Protein AF-A0A928VP90-F1 (afdb_monomer)

Mean predicted aligned error: 15.2 Å

Radius of gyration: 43.56 Å; Cα contacts (8 Å, |Δi|>4): 304; chains: 1; bounding box: 109×94×79 Å

Secondary structure (DSSP, 8-state):
--HHHHHHHHHHHHHHHHTHHHHHHHHHTTS---BHHHHHHHHHHHHHHHHHHHHTT-TGGGHHHHHHHHHHHHHHHHHHHH-B--SSHHHHHHHHHHHHHHHHHHH---HHHHHHHHHHHHHHHHHHHHHHHHH-GGGS-HHHHHHHHHHHHHHHHT--S--HHHHHHHHHHHHHHHHHHHHHHHHHHHHHHHHHHHHHHHHHHHHHHHHHHHHHHHHHHHHHHHHHHHHHHHHHHHHHHHHHHHHHHHHHHSS-----------------TTSTTSSSSS------------

Solvent-accessible surface area (backbone atoms only — not comparable to full-atom values): 15726 Å² total; per-residue (Å²): 132,63,72,63,25,47,50,26,2,50,49,8,14,54,35,24,42,58,23,40,52,62,39,51,56,34,28,78,70,66,52,22,46,46,46,28,45,29,26,48,37,36,16,56,38,22,48,52,50,21,50,49,31,53,76,71,65,27,74,32,46,28,35,29,42,40,31,32,15,55,36,28,40,55,47,25,60,48,13,75,82,54,31,39,86,62,76,50,75,66,39,51,51,22,53,52,39,37,52,52,23,55,51,40,47,74,71,47,91,46,70,66,60,28,48,52,40,34,52,51,19,35,53,46,12,45,43,65,51,50,54,40,28,66,75,48,34,77,40,46,52,62,67,22,42,48,34,40,33,52,14,24,55,29,22,53,58,4,58,85,59,100,44,73,76,58,45,46,59,36,49,50,53,33,53,51,32,48,52,51,43,49,43,46,43,49,65,60,52,50,51,53,50,50,53,52,51,50,52,53,50,51,65,66,47,47,63,56,53,52,51,52,50,52,50,51,52,49,52,51,49,51,52,51,51,51,51,52,52,49,51,51,50,51,51,51,52,48,50,53,54,49,50,51,48,53,52,48,51,61,60,56,69,70,56,93,80,82,87,89,83,88,90,90,87,92,88,89,90,86,92,78,88,79,73,78,74,78,74,77,86,83,80,87,87,91,81,88,86,83,88,85,91,132

Nearest PDB structures (foldseek):
  8fbi-assembly1_A-3  TM=2.818E-01  e=7.644E+00  synthetic construct

pLDDT: mean 81.6, std 20.5, range [30.39, 98.38]

Sequence (294 aa):
MSNFQSFAGFSAGVVSIICVLPYIISTIQGKTKPHRVTWWVLSTIGFVLSANQYLAGGGNTIWMPLCAAIGQLGLALLSIRYGEGGWSTLDRICIVGACVSIAAWKIFHSPLLALGLSIMADFLGCLPTMQKSRRAPETENLTSWSLYLVGSVLNLFAVDQWNSVQMVLPSYIFMTDIIVVSLLLAPHLRILQAKSRMRRGVERYLPTVISMQLLALREFYNLMWHHIHTSELYFRLHFIFVEERYNFDRFATDGSTHRRYYSYAPTPLQNQTRRDRARRNAIQPESNHSLEWL

Foldseek 3Di:
DPPQLLVLLQVLLVLLQVLLVLVLVCLVVLQAAAAQLLLVLLLLLLVVLLVLCVVVVLPSLSSNSPSNSVSSVVVNVSNVPRHDDQDDPLSVVLVVLSVVLVVCSVPDPDSVVSNVSSLVSNLSSCVVVLVCLQPPLSNGDLSSLVSQLVSLVSSCSSGPDPDPSNNVVSVSSNVSSCSSNCSSCVVVVVVVVVVVVVVVVCVVCVVVVVVVVVVVVVVVVVVVVVVVVVVVVVVVVVVVVVVVVVVVVVVVVPDDDDDDDDDDDDDDDDDDPPPPPPPPPPDDDDDDDDDDDD

Organism: NCBI:txid2777977

Structure (mmCIF, N/CA/C/O backbone):
data_AF-A0A928VP90-F1
#
_entry.id   AF-A0A928VP90-F1
#
loop_
_atom_site.group_PDB
_atom_site.id
_atom_site.type_symbol
_atom_site.label_atom_id
_atom_site.label_alt_id
_atom_site.label_comp_id
_atom_site.label_asym_id
_atom_site.label_entity_id
_atom_site.label_seq_id
_atom_site.pdbx_PDB_ins_code
_atom_site.Cartn_x
_atom_site.Cartn_y
_atom_site.Cartn_z
_atom_site.occupancy
_atom_site.B_iso_or_equiv
_atom_site.auth_seq_id
_atom_site.auth_comp_id
_atom_site.auth_asym_id
_atom_site.auth_atom_id
_atom_site.pdbx_PDB_model_num
ATOM 1 N N . MET A 1 1 ? 18.171 12.704 -19.030 1.00 53.28 1 MET A N 1
ATOM 2 C CA . MET A 1 1 ? 17.165 12.609 -17.952 1.00 53.28 1 MET A CA 1
ATOM 3 C C . MET A 1 1 ? 16.837 14.032 -17.554 1.00 53.28 1 MET A C 1
ATOM 5 O O . MET A 1 1 ? 17.768 14.786 -17.297 1.00 53.28 1 MET A O 1
ATOM 9 N N . SER A 1 2 ? 15.580 14.455 -17.618 1.00 65.81 2 SER A N 1
ATOM 10 C CA . SER A 1 2 ? 15.204 15.784 -17.131 1.00 65.81 2 SER A CA 1
ATOM 11 C C . SER A 1 2 ? 15.239 15.784 -15.603 1.00 65.81 2 SER A C 1
ATOM 13 O O . SER A 1 2 ? 14.769 14.844 -14.967 1.00 65.81 2 SER A O 1
ATOM 15 N N . ASN A 1 3 ? 15.806 16.840 -15.013 1.00 85.31 3 ASN A N 1
ATOM 16 C CA . ASN A 1 3 ? 16.010 16.962 -13.561 1.00 85.31 3 ASN A CA 1
ATOM 17 C C . ASN A 1 3 ? 14.723 16.733 -12.744 1.00 85.31 3 ASN A C 1
ATOM 19 O O . ASN A 1 3 ? 14.786 16.290 -11.601 1.00 85.31 3 ASN A O 1
ATOM 23 N N . PHE A 1 4 ? 13.559 17.005 -13.341 1.00 92.38 4 PHE A N 1
ATOM 24 C CA . PHE A 1 4 ? 12.255 16.860 -12.704 1.00 92.38 4 PHE A CA 1
ATOM 25 C C . PHE A 1 4 ? 11.873 15.402 -12.403 1.00 92.38 4 PHE A C 1
ATOM 27 O O . PHE A 1 4 ? 11.544 15.097 -11.261 1.00 92.38 4 PHE A O 1
ATOM 34 N N . GLN A 1 5 ? 11.949 14.490 -13.375 1.00 92.94 5 GLN A N 1
ATOM 35 C CA . GLN A 1 5 ? 11.566 13.085 -13.190 1.00 92.94 5 GLN A CA 1
ATOM 36 C C . GLN A 1 5 ? 12.478 12.386 -12.186 1.00 92.94 5 GLN A C 1
ATOM 38 O O . GLN A 1 5 ? 12.004 11.619 -11.351 1.00 92.94 5 GLN A O 1
ATOM 43 N N . SER A 1 6 ? 13.779 12.689 -12.217 1.00 92.94 6 SER A N 1
ATOM 44 C CA . SER A 1 6 ? 14.732 12.164 -11.237 1.00 92.94 6 SER A CA 1
ATOM 45 C C . SER A 1 6 ? 14.425 12.653 -9.829 1.00 92.94 6 SER A C 1
ATOM 47 O O . SER A 1 6 ? 14.418 11.854 -8.893 1.00 92.94 6 SER A O 1
ATOM 49 N N . PHE A 1 7 ? 14.093 13.936 -9.680 1.00 95.00 7 PHE A N 1
ATOM 50 C CA . PHE A 1 7 ? 13.647 14.483 -8.405 1.00 95.00 7 PHE A CA 1
ATOM 51 C C . PHE A 1 7 ? 12.337 13.839 -7.924 1.00 95.00 7 PHE A C 1
ATOM 53 O O . PHE A 1 7 ? 12.241 13.453 -6.758 1.00 95.00 7 PHE A O 1
ATOM 60 N N . ALA A 1 8 ? 11.353 13.672 -8.813 1.00 95.88 8 ALA A N 1
ATOM 61 C CA . ALA A 1 8 ? 10.069 13.047 -8.502 1.00 95.88 8 ALA A CA 1
ATOM 62 C C . ALA A 1 8 ? 10.235 11.582 -8.070 1.00 95.88 8 ALA A C 1
ATOM 64 O O . ALA A 1 8 ? 9.713 11.189 -7.028 1.00 95.88 8 ALA A O 1
ATOM 65 N N . GLY A 1 9 ? 11.024 10.799 -8.811 1.00 95.50 9 GLY A N 1
ATOM 66 C CA . GLY A 1 9 ? 11.296 9.393 -8.511 1.00 95.50 9 GLY A CA 1
ATOM 67 C C . GLY A 1 9 ? 12.037 9.208 -7.191 1.00 95.50 9 GLY A C 1
ATOM 68 O O . GLY A 1 9 ? 11.610 8.426 -6.342 1.00 95.50 9 GLY A O 1
ATOM 69 N N . PHE A 1 10 ? 13.101 9.982 -6.963 1.00 95.88 10 PHE A N 1
ATOM 70 C CA . PHE A 1 10 ? 13.826 9.945 -5.693 1.00 95.88 10 PHE A CA 1
ATOM 71 C C . PHE A 1 10 ? 12.923 10.333 -4.512 1.00 95.88 10 PHE A C 1
ATOM 73 O O . PHE A 1 10 ? 12.888 9.634 -3.499 1.00 95.88 10 PHE A O 1
ATO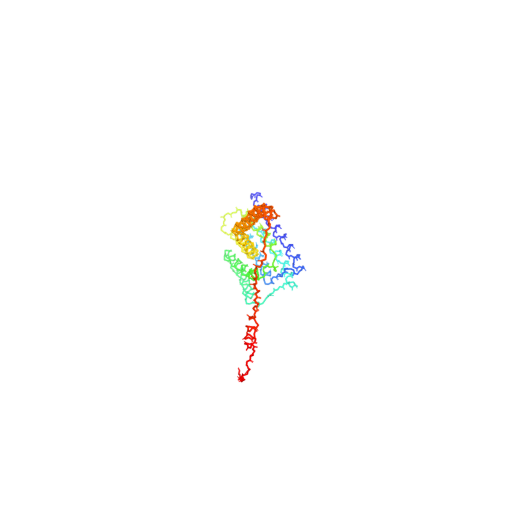M 80 N N . SER A 1 11 ? 12.133 11.402 -4.666 1.00 97.56 11 SER A N 1
ATOM 81 C CA . SER A 1 11 ? 11.170 11.836 -3.647 1.00 97.56 11 SER A CA 1
ATOM 82 C C . SER A 1 11 ? 10.118 10.763 -3.365 1.00 97.56 11 SER A C 1
ATOM 84 O O . SER A 1 11 ? 9.800 10.522 -2.202 1.00 97.56 11 SER A O 1
ATOM 86 N N . ALA A 1 12 ? 9.623 10.072 -4.397 1.00 97.62 12 ALA A N 1
ATOM 87 C CA . ALA A 1 12 ? 8.704 8.949 -4.243 1.00 97.62 12 ALA A CA 1
ATOM 88 C C . ALA A 1 12 ? 9.317 7.832 -3.385 1.00 97.62 12 ALA A C 1
ATOM 90 O O . ALA A 1 12 ? 8.682 7.380 -2.435 1.00 97.62 12 ALA A O 1
ATOM 91 N N . GLY A 1 13 ? 10.570 7.447 -3.653 1.00 97.19 13 GLY A N 1
ATOM 92 C CA . GLY A 1 13 ? 11.300 6.465 -2.842 1.00 97.19 13 GLY A CA 1
ATOM 93 C C . GLY A 1 13 ? 11.453 6.887 -1.378 1.00 97.19 13 GLY A C 1
ATOM 94 O O . GLY A 1 13 ? 11.142 6.112 -0.471 1.00 97.19 13 GLY A O 1
ATOM 95 N N . VAL A 1 14 ? 11.852 8.138 -1.129 1.00 97.62 14 VAL A N 1
ATOM 96 C CA . VAL A 1 14 ? 11.982 8.691 0.232 1.00 97.62 14 VAL A CA 1
ATOM 97 C C . VAL A 1 14 ? 10.643 8.662 0.972 1.00 97.62 14 VAL A C 1
ATOM 99 O O . VAL A 1 14 ? 10.573 8.185 2.108 1.00 97.62 14 VAL A O 1
ATOM 102 N N . VAL A 1 15 ? 9.564 9.110 0.326 1.00 97.75 15 VAL A N 1
ATOM 103 C CA . VAL A 1 15 ? 8.211 9.076 0.898 1.00 97.75 15 VAL A CA 1
ATOM 104 C C . VAL A 1 15 ? 7.777 7.637 1.196 1.00 97.75 15 VAL A C 1
ATOM 106 O O . VAL A 1 15 ? 7.233 7.386 2.273 1.00 97.75 15 VAL A O 1
ATOM 109 N N . SER A 1 16 ? 8.083 6.676 0.317 1.00 95.00 16 SER A N 1
ATOM 110 C CA . SER A 1 16 ? 7.790 5.252 0.532 1.00 95.00 16 SER A CA 1
ATOM 111 C C . SER A 1 16 ? 8.546 4.627 1.707 1.00 95.00 16 SER A C 1
ATOM 113 O O . SER A 1 16 ? 8.051 3.660 2.276 1.00 95.00 16 SER A O 1
ATOM 115 N N . ILE A 1 17 ? 9.689 5.170 2.138 1.00 94.25 17 ILE A N 1
ATOM 116 C CA . ILE A 1 17 ? 10.321 4.756 3.405 1.00 94.25 17 ILE A CA 1
ATOM 117 C C . ILE A 1 17 ? 9.651 5.450 4.593 1.00 94.25 17 ILE A C 1
ATOM 119 O O . ILE A 1 17 ? 9.286 4.799 5.573 1.00 94.25 17 ILE A O 1
ATOM 123 N N . ILE A 1 18 ? 9.463 6.769 4.514 1.00 95.56 18 ILE A N 1
ATOM 124 C CA . ILE A 1 18 ? 8.906 7.571 5.615 1.00 95.56 18 ILE A CA 1
ATOM 125 C C . ILE A 1 18 ? 7.496 7.102 5.989 1.00 95.56 18 ILE A C 1
ATOM 127 O O . ILE A 1 18 ? 7.154 7.081 7.172 1.00 95.56 18 ILE A O 1
ATOM 131 N N . CYS A 1 19 ? 6.691 6.681 5.010 1.00 93.88 19 CYS A N 1
ATOM 132 C CA . CYS A 1 19 ? 5.322 6.218 5.236 1.00 93.88 19 CYS A CA 1
ATOM 133 C C . CYS A 1 19 ? 5.225 5.014 6.187 1.00 93.88 19 CYS A C 1
ATOM 135 O O . CYS A 1 19 ? 4.200 4.829 6.839 1.00 93.88 19 CYS A O 1
ATOM 137 N N . VAL A 1 20 ? 6.298 4.232 6.324 1.00 94.56 20 VAL A N 1
ATOM 138 C CA . VAL A 1 20 ? 6.347 3.040 7.176 1.00 94.56 20 VAL A CA 1
ATOM 139 C C . VAL A 1 20 ? 6.450 3.416 8.655 1.00 94.56 20 VAL A C 1
ATOM 141 O O . VAL A 1 20 ? 5.962 2.685 9.517 1.00 94.56 20 VAL A O 1
ATOM 144 N N . LEU A 1 21 ? 7.037 4.574 8.973 1.00 96.69 21 LEU A N 1
ATOM 145 C CA . LEU A 1 21 ? 7.247 5.031 10.350 1.00 96.69 21 LEU A CA 1
ATOM 146 C C . LEU A 1 21 ? 5.941 5.138 11.157 1.00 96.69 21 LEU A C 1
ATOM 148 O O . LEU A 1 21 ? 5.862 4.510 12.218 1.00 96.69 21 LEU A O 1
ATOM 152 N N . PRO A 1 22 ? 4.892 5.859 10.699 1.00 97.00 22 PRO A N 1
ATOM 153 C CA . PRO A 1 22 ? 3.623 5.890 11.421 1.00 97.00 22 PRO A CA 1
ATOM 154 C C . PRO A 1 22 ? 2.986 4.498 11.556 1.00 97.00 22 PRO A C 1
ATOM 156 O O . PRO A 1 22 ? 2.377 4.218 12.593 1.00 97.00 22 PRO A O 1
ATOM 159 N N . TYR A 1 23 ? 3.168 3.606 10.576 1.00 97.44 23 TYR A N 1
ATOM 160 C CA . TYR A 1 23 ? 2.664 2.232 10.634 1.00 97.44 23 TYR A CA 1
ATOM 161 C C . TYR A 1 23 ? 3.360 1.428 11.738 1.00 97.44 23 TYR A C 1
ATOM 163 O O . TYR A 1 23 ? 2.687 0.791 12.554 1.00 97.44 23 TYR A O 1
ATOM 171 N N . ILE A 1 24 ? 4.695 1.488 11.811 1.00 97.38 24 ILE A N 1
ATOM 172 C CA . ILE A 1 24 ? 5.500 0.816 12.842 1.00 97.38 24 ILE A CA 1
ATOM 173 C C . ILE A 1 24 ? 5.110 1.321 14.230 1.00 97.38 24 ILE A C 1
ATOM 175 O O . ILE A 1 24 ? 4.794 0.516 15.106 1.00 97.38 24 ILE A O 1
ATOM 179 N N . ILE A 1 25 ? 5.079 2.643 14.425 1.00 97.50 25 ILE A N 1
ATOM 180 C CA . ILE A 1 25 ? 4.739 3.255 15.717 1.00 97.50 25 ILE A CA 1
ATOM 181 C C . ILE A 1 25 ? 3.343 2.804 16.163 1.00 97.50 25 ILE A C 1
ATOM 183 O O . ILE A 1 25 ? 3.163 2.351 17.292 1.00 97.50 25 ILE A O 1
ATOM 187 N N . SER A 1 26 ? 2.360 2.870 15.263 1.00 97.19 26 SER A N 1
ATOM 188 C CA . SER A 1 26 ? 0.980 2.451 15.531 1.00 97.19 26 SER A CA 1
ATOM 189 C C . SER A 1 26 ? 0.858 0.949 15.816 1.00 97.19 26 SER A C 1
ATOM 191 O O . SER A 1 26 ? 0.039 0.533 16.638 1.00 97.19 26 SER A O 1
ATOM 193 N N . THR A 1 27 ? 1.697 0.131 15.178 1.00 97.19 27 THR A N 1
ATOM 194 C CA . THR A 1 27 ? 1.749 -1.320 15.396 1.00 97.19 27 THR A CA 1
ATOM 195 C C . THR A 1 27 ? 2.319 -1.665 16.768 1.00 97.19 27 THR A C 1
ATOM 197 O O . THR A 1 27 ? 1.727 -2.455 17.499 1.00 97.19 27 THR A O 1
ATOM 200 N N . ILE A 1 28 ? 3.425 -1.030 17.166 1.00 96.81 28 ILE A N 1
ATOM 201 C CA . ILE A 1 28 ? 4.029 -1.225 18.494 1.00 96.81 28 ILE A CA 1
ATOM 202 C C . ILE A 1 28 ? 3.074 -0.750 19.600 1.00 96.81 28 ILE A C 1
ATOM 204 O O . ILE A 1 28 ? 2.997 -1.370 20.657 1.00 96.81 28 ILE A O 1
ATOM 208 N N . GLN A 1 29 ? 2.291 0.303 19.339 1.00 96.06 29 GLN A N 1
ATOM 209 C CA . GLN A 1 29 ? 1.220 0.776 20.227 1.00 96.06 29 GLN A CA 1
ATOM 210 C C . GLN A 1 29 ? -0.017 -0.144 20.263 1.00 96.06 29 GLN A C 1
ATOM 212 O O . GLN A 1 29 ? -0.957 0.144 21.001 1.00 96.06 29 GLN A O 1
ATOM 217 N N . GLY A 1 30 ? -0.066 -1.210 19.457 1.00 93.38 30 GLY A N 1
ATOM 218 C CA . GLY A 1 30 ? -1.188 -2.151 19.394 1.00 93.38 30 GLY A CA 1
ATOM 219 C C . GLY A 1 30 ? -2.444 -1.624 18.690 1.00 93.38 30 GLY A C 1
ATOM 220 O O . GLY A 1 30 ? -3.470 -2.302 18.694 1.00 93.38 30 GLY A O 1
ATOM 221 N N . LYS A 1 31 ? -2.380 -0.435 18.075 1.00 94.06 31 LYS A N 1
ATOM 222 C CA . LYS A 1 31 ? -3.494 0.171 17.323 1.00 94.06 31 LYS A CA 1
ATOM 223 C C . LYS A 1 31 ? -3.633 -0.444 15.935 1.00 94.06 31 LYS A C 1
ATOM 225 O O . LYS A 1 31 ? -4.740 -0.645 15.449 1.00 94.06 31 LYS A O 1
ATOM 230 N N . THR A 1 32 ? -2.504 -0.757 15.304 1.00 96.31 32 THR A N 1
ATOM 231 C CA . THR A 1 32 ? -2.448 -1.381 13.980 1.00 96.31 32 THR A CA 1
ATOM 232 C C . THR A 1 32 ? -1.986 -2.827 14.097 1.00 96.31 32 THR A C 1
ATOM 234 O O . THR A 1 32 ? -1.074 -3.130 14.860 1.00 96.31 32 THR A O 1
ATOM 237 N N . LYS A 1 33 ? -2.614 -3.728 13.339 1.00 95.88 33 LYS A N 1
ATOM 238 C CA . LYS A 1 33 ? -2.291 -5.164 13.351 1.00 95.88 33 LYS A CA 1
ATOM 239 C C . LYS A 1 33 ? -1.866 -5.646 11.964 1.00 95.88 33 LYS A C 1
ATOM 241 O O . LYS A 1 33 ? -2.728 -6.077 11.208 1.00 95.88 33 LYS A O 1
ATOM 246 N N . PRO A 1 34 ? -0.588 -5.564 11.572 1.00 96.44 34 PRO A N 1
ATOM 247 C CA . PRO A 1 34 ? -0.169 -5.928 10.218 1.00 96.44 34 PRO A CA 1
ATOM 248 C C . PRO A 1 34 ? -0.615 -7.346 9.835 1.00 96.44 34 PRO A C 1
ATOM 250 O O . PRO A 1 34 ? -0.325 -8.306 10.547 1.00 96.44 34 PRO A O 1
ATOM 253 N N . HIS A 1 35 ? -1.299 -7.500 8.700 1.00 97.50 35 HIS A N 1
ATOM 254 C CA . HIS A 1 35 ? -1.697 -8.824 8.225 1.00 97.50 35 HIS A CA 1
ATOM 255 C C . HIS A 1 35 ? -0.475 -9.582 7.685 1.00 97.50 35 HIS A C 1
ATOM 257 O O . HIS A 1 35 ? 0.157 -9.137 6.725 1.00 97.50 35 HIS A O 1
ATOM 263 N N . ARG A 1 36 ? -0.131 -10.726 8.291 1.00 97.69 36 ARG A N 1
ATOM 264 C CA . ARG A 1 36 ? 1.162 -11.407 8.070 1.00 97.69 36 ARG A CA 1
ATOM 265 C C . ARG A 1 36 ? 1.420 -11.721 6.602 1.00 97.69 36 ARG A C 1
ATOM 267 O O . ARG A 1 36 ? 2.451 -11.341 6.059 1.00 97.69 36 ARG A O 1
ATOM 274 N N . VAL A 1 37 ? 0.460 -12.379 5.953 1.00 97.69 37 VAL A N 1
ATOM 275 C CA . VAL A 1 37 ? 0.602 -12.804 4.551 1.00 97.69 37 VAL A CA 1
ATOM 276 C C . VAL A 1 37 ? 0.774 -11.616 3.620 1.00 97.69 37 VAL A C 1
ATOM 278 O O . VAL A 1 37 ? 1.621 -11.676 2.738 1.00 97.69 37 VAL A O 1
ATOM 281 N N . THR A 1 38 ? 0.035 -10.528 3.849 1.00 97.56 38 THR A N 1
ATOM 282 C CA . THR A 1 38 ? 0.114 -9.344 2.996 1.00 97.56 38 THR A CA 1
ATOM 283 C C . THR A 1 38 ? 1.532 -8.804 2.975 1.00 97.56 38 THR A C 1
ATOM 285 O O . THR A 1 38 ? 2.127 -8.683 1.914 1.00 97.56 38 THR A O 1
ATOM 288 N N . TRP A 1 39 ? 2.112 -8.535 4.144 1.00 97.94 39 TRP A N 1
ATOM 289 C CA . TRP A 1 39 ? 3.425 -7.899 4.202 1.00 97.94 39 TRP A CA 1
ATOM 290 C C . TRP A 1 39 ? 4.547 -8.810 3.699 1.00 97.94 39 TRP A C 1
ATOM 292 O O . TRP A 1 39 ? 5.449 -8.330 3.016 1.00 97.94 39 TRP A O 1
ATOM 302 N N . TRP A 1 40 ? 4.471 -10.120 3.956 1.00 98.38 40 TRP A N 1
ATOM 303 C CA . TRP A 1 40 ? 5.436 -11.079 3.406 1.00 98.38 40 TRP A CA 1
ATOM 304 C C . TRP A 1 40 ? 5.352 -11.195 1.882 1.00 98.38 40 TRP A C 1
ATOM 306 O O . TRP A 1 40 ? 6.388 -11.188 1.210 1.00 98.38 40 TRP A O 1
ATOM 316 N N . VAL A 1 41 ? 4.138 -11.274 1.330 1.00 98.19 41 VAL A N 1
ATOM 317 C CA . VAL A 1 41 ? 3.930 -11.348 -0.122 1.00 98.19 41 VAL A CA 1
ATOM 318 C C . VAL A 1 41 ? 4.345 -10.040 -0.788 1.00 98.19 41 VAL A C 1
ATOM 320 O O . VAL A 1 41 ? 5.167 -10.087 -1.698 1.00 98.19 41 VAL A O 1
ATOM 323 N N . LEU A 1 42 ? 3.854 -8.891 -0.311 1.00 98.12 42 LEU A N 1
ATOM 324 C CA . LEU A 1 42 ? 4.175 -7.581 -0.886 1.00 98.12 42 LEU A CA 1
ATOM 325 C C . LEU A 1 42 ? 5.672 -7.282 -0.821 1.00 98.12 42 LEU A C 1
ATOM 327 O O . LEU A 1 42 ? 6.237 -6.846 -1.812 1.00 98.12 42 LEU A O 1
ATOM 331 N N . SER A 1 43 ? 6.353 -7.592 0.287 1.00 98.12 43 SER A N 1
ATOM 332 C CA . SER A 1 43 ? 7.806 -7.404 0.354 1.00 98.12 43 SER A CA 1
ATOM 333 C C . SER A 1 43 ? 8.535 -8.260 -0.687 1.00 98.12 43 SER A C 1
ATOM 335 O O . SER A 1 43 ? 9.355 -7.753 -1.453 1.00 98.12 43 SER A O 1
ATOM 337 N N . THR A 1 44 ? 8.202 -9.551 -0.765 1.00 98.00 44 THR A N 1
ATOM 338 C CA . THR A 1 44 ? 8.877 -10.491 -1.673 1.00 98.00 44 THR A CA 1
ATOM 339 C C . THR A 1 44 ? 8.611 -10.147 -3.139 1.00 98.00 44 THR A C 1
ATOM 341 O O . THR A 1 44 ? 9.542 -10.046 -3.939 1.00 98.00 44 THR A O 1
ATOM 344 N N . ILE A 1 45 ? 7.343 -9.948 -3.499 1.00 98.06 45 ILE A N 1
ATOM 345 C CA . ILE A 1 45 ? 6.935 -9.595 -4.860 1.00 98.06 45 ILE A CA 1
ATOM 346 C C . ILE A 1 45 ? 7.369 -8.169 -5.205 1.00 98.06 45 ILE A C 1
ATOM 348 O O . ILE A 1 45 ? 7.777 -7.928 -6.335 1.00 98.06 45 ILE A O 1
ATOM 352 N N . GLY A 1 46 ? 7.408 -7.252 -4.242 1.00 97.31 46 GLY A N 1
ATOM 353 C CA . GLY A 1 46 ? 7.932 -5.898 -4.403 1.00 97.31 46 GLY A CA 1
ATOM 354 C C . GLY A 1 46 ? 9.399 -5.880 -4.837 1.00 97.31 46 GLY A C 1
ATOM 355 O O . GLY A 1 46 ? 9.760 -5.117 -5.737 1.00 97.31 46 GLY A O 1
ATOM 356 N N . PHE A 1 47 ? 10.245 -6.766 -4.296 1.00 97.38 47 PHE A N 1
ATOM 357 C CA . PHE A 1 47 ? 11.618 -6.930 -4.796 1.00 97.38 47 PHE A CA 1
ATOM 358 C C . PHE A 1 47 ? 11.651 -7.449 -6.239 1.00 97.38 47 PHE A C 1
ATOM 360 O O . PHE A 1 47 ? 12.432 -6.947 -7.049 1.00 97.38 47 PHE A O 1
ATOM 367 N N . VAL A 1 48 ? 10.778 -8.397 -6.593 1.00 95.69 48 VAL A N 1
ATOM 368 C CA . VAL A 1 48 ? 10.654 -8.905 -7.972 1.00 95.69 48 VAL A CA 1
ATOM 369 C C . VAL A 1 48 ? 10.174 -7.809 -8.928 1.00 95.69 48 VAL A C 1
ATOM 371 O O . VAL A 1 48 ? 10.739 -7.640 -10.005 1.00 95.69 48 VAL A O 1
ATOM 374 N N . LEU A 1 49 ? 9.178 -7.014 -8.535 1.00 95.06 49 LEU A N 1
ATOM 375 C CA . LEU A 1 49 ? 8.677 -5.872 -9.302 1.00 95.06 49 LEU A CA 1
ATOM 376 C C . LEU A 1 49 ? 9.754 -4.801 -9.486 1.00 95.06 49 LEU A C 1
ATOM 378 O O . LEU A 1 49 ? 9.909 -4.276 -10.586 1.00 95.06 49 LEU A O 1
ATOM 382 N N . SER A 1 50 ? 10.547 -4.532 -8.450 1.00 94.75 50 SER A N 1
ATOM 383 C CA . SER A 1 50 ? 11.688 -3.613 -8.528 1.00 94.75 50 SER A CA 1
ATOM 384 C C . SER A 1 50 ? 12.748 -4.114 -9.509 1.00 94.75 50 SER A C 1
ATOM 386 O O . SER A 1 50 ? 13.250 -3.341 -10.325 1.00 94.75 50 SER A O 1
ATOM 388 N N . ALA A 1 51 ? 13.049 -5.416 -9.483 1.00 92.56 51 ALA A N 1
ATOM 389 C CA . ALA A 1 51 ? 13.965 -6.040 -10.430 1.00 92.56 51 ALA A CA 1
ATOM 390 C C . ALA A 1 51 ? 13.420 -5.996 -11.867 1.00 92.56 51 ALA A C 1
ATOM 392 O O . ALA A 1 51 ? 14.154 -5.635 -12.783 1.00 92.56 51 ALA A O 1
ATOM 393 N N . ASN A 1 52 ? 12.130 -6.283 -12.073 1.00 89.75 52 ASN A N 1
ATOM 394 C CA . ASN A 1 52 ? 11.477 -6.140 -13.378 1.00 89.75 52 ASN A CA 1
ATOM 395 C C . ASN A 1 52 ? 11.585 -4.708 -13.903 1.00 89.75 52 ASN A C 1
ATOM 397 O O . ASN A 1 52 ? 11.925 -4.504 -15.067 1.00 89.75 52 ASN A O 1
ATOM 401 N N . GLN A 1 53 ? 11.348 -3.719 -13.040 1.00 88.50 53 GLN A N 1
ATOM 402 C CA . GLN A 1 53 ? 11.426 -2.316 -13.421 1.00 88.50 53 GLN A CA 1
ATOM 403 C C . GLN A 1 53 ? 12.858 -1.903 -13.777 1.00 88.50 53 GLN A C 1
ATOM 405 O O . GLN A 1 53 ? 13.060 -1.200 -14.765 1.00 88.50 53 GLN A O 1
ATOM 410 N N . TYR A 1 54 ? 13.858 -2.386 -13.033 1.00 89.50 54 TYR A N 1
ATOM 411 C CA . TYR A 1 54 ? 15.272 -2.189 -13.360 1.00 89.50 54 TYR A CA 1
ATOM 412 C C . TYR A 1 54 ? 15.630 -2.776 -14.731 1.00 89.50 54 TYR A C 1
ATOM 414 O O . TYR A 1 54 ? 16.181 -2.079 -15.582 1.00 89.50 54 TYR A O 1
ATOM 422 N N . LEU A 1 55 ? 15.264 -4.040 -14.966 1.00 87.56 55 LEU A N 1
ATOM 423 C CA . LEU A 1 55 ? 15.554 -4.757 -16.211 1.00 87.56 55 LEU A CA 1
ATOM 424 C C . LEU A 1 55 ? 14.823 -4.158 -17.421 1.00 87.56 55 LEU A C 1
ATOM 426 O O . LEU A 1 55 ? 15.343 -4.202 -18.532 1.00 87.56 55 LEU A O 1
ATOM 430 N N . ALA A 1 56 ? 13.655 -3.548 -17.214 1.00 83.00 56 ALA A N 1
ATOM 431 C CA . ALA A 1 56 ? 12.918 -2.805 -18.237 1.00 83.00 56 ALA A CA 1
ATOM 432 C C . ALA A 1 56 ? 13.496 -1.399 -18.526 1.00 83.00 56 ALA A C 1
ATOM 434 O O . ALA A 1 56 ? 12.899 -0.624 -19.281 1.00 83.00 56 ALA A O 1
ATOM 435 N N . GLY A 1 57 ? 14.629 -1.036 -17.911 1.00 83.19 57 GLY A N 1
ATOM 436 C CA . GLY A 1 57 ? 15.241 0.286 -18.041 1.00 83.19 57 GLY A CA 1
ATOM 437 C C . GLY A 1 57 ? 14.420 1.395 -17.380 1.00 83.19 57 GLY A C 1
ATOM 438 O O . GLY A 1 57 ? 14.448 2.537 -17.838 1.00 83.19 57 GLY A O 1
ATOM 439 N N . GLY A 1 58 ? 13.647 1.064 -16.341 1.00 71.38 58 GLY A N 1
ATOM 440 C CA . GLY A 1 58 ? 12.727 1.949 -15.624 1.00 71.38 58 GLY A CA 1
ATOM 441 C C . GLY A 1 58 ? 13.430 2.972 -14.732 1.00 71.38 58 GLY A C 1
ATOM 442 O O . GLY A 1 58 ? 13.198 2.986 -13.523 1.00 71.38 58 GLY A O 1
ATOM 443 N N . GLY A 1 59 ? 14.255 3.821 -15.357 1.00 84.25 59 GLY A N 1
ATOM 444 C CA . GLY A 1 59 ? 15.180 4.798 -14.777 1.00 84.25 59 GLY A CA 1
ATOM 445 C C . GLY A 1 59 ? 14.752 5.369 -13.430 1.00 84.25 59 GLY A C 1
ATOM 446 O O . GLY A 1 59 ? 15.161 4.863 -12.390 1.00 84.25 59 GLY A O 1
ATOM 447 N N . ASN A 1 60 ? 13.939 6.423 -13.432 1.00 90.50 60 ASN A N 1
ATOM 448 C CA . ASN A 1 60 ? 13.561 7.117 -12.198 1.00 90.50 60 ASN A CA 1
ATOM 449 C C . ASN A 1 60 ? 12.409 6.442 -11.424 1.00 90.50 60 ASN A C 1
ATOM 451 O O . ASN A 1 60 ? 12.259 6.665 -10.226 1.00 90.50 60 ASN A O 1
ATOM 455 N N . THR A 1 61 ? 11.628 5.575 -12.073 1.00 92.44 61 THR A N 1
ATOM 456 C CA . THR A 1 61 ? 10.456 4.897 -11.476 1.00 92.44 61 THR A CA 1
ATOM 457 C C . THR A 1 61 ? 10.796 3.748 -10.521 1.00 92.44 61 THR A C 1
ATOM 459 O O . THR A 1 61 ? 9.907 3.197 -9.874 1.00 92.44 61 THR A O 1
ATOM 462 N N . ILE A 1 62 ? 12.070 3.345 -10.455 1.00 93.44 62 ILE A N 1
ATOM 463 C CA . ILE A 1 62 ? 12.538 2.216 -9.638 1.00 93.44 62 ILE A CA 1
ATOM 464 C C . ILE A 1 62 ? 12.556 2.516 -8.136 1.00 93.44 62 ILE A C 1
ATOM 466 O O . ILE A 1 62 ? 12.384 1.612 -7.319 1.00 93.44 62 ILE A O 1
ATOM 470 N N . TRP A 1 63 ? 12.766 3.779 -7.761 1.00 95.06 63 TRP A N 1
ATOM 471 C CA . TRP A 1 63 ? 13.011 4.160 -6.371 1.00 95.06 63 TRP A CA 1
ATOM 472 C C . TRP A 1 63 ? 11.828 3.830 -5.467 1.00 95.06 63 TRP A C 1
ATOM 474 O O . TRP A 1 63 ? 12.020 3.274 -4.391 1.00 95.06 63 TRP A O 1
ATOM 484 N N . MET A 1 64 ? 10.605 4.110 -5.920 1.00 95.62 64 MET A N 1
ATOM 485 C CA . MET A 1 64 ? 9.401 3.830 -5.144 1.00 95.62 64 MET A CA 1
ATOM 486 C C . MET A 1 64 ? 9.215 2.332 -4.834 1.00 95.62 64 MET A C 1
ATOM 488 O O . MET A 1 64 ? 9.188 2.001 -3.647 1.00 95.62 64 MET A O 1
ATOM 492 N N . PRO A 1 65 ? 9.103 1.409 -5.818 1.00 95.75 65 PRO A N 1
ATOM 493 C CA . PRO A 1 65 ? 8.874 -0.005 -5.522 1.00 95.75 65 PRO A CA 1
ATOM 494 C C . PRO A 1 65 ? 10.014 -0.624 -4.703 1.00 95.75 65 PRO A C 1
ATOM 496 O O . PRO A 1 65 ? 9.743 -1.423 -3.808 1.00 95.75 65 PRO A O 1
ATOM 499 N N . LEU A 1 66 ? 11.267 -0.205 -4.924 1.00 97.25 66 LEU A N 1
ATOM 500 C CA . LEU A 1 66 ? 12.411 -0.718 -4.168 1.00 97.25 66 LEU A CA 1
ATOM 501 C C . LEU A 1 66 ? 12.350 -0.293 -2.696 1.00 97.25 66 LEU A C 1
ATOM 503 O O . LEU A 1 66 ? 12.444 -1.125 -1.792 1.00 97.25 66 LEU A O 1
ATOM 507 N N . CYS A 1 67 ? 12.160 1.001 -2.448 1.00 97.81 67 CYS A N 1
ATOM 508 C CA . CYS A 1 67 ? 12.020 1.545 -1.101 1.00 97.81 67 CYS A CA 1
ATOM 509 C C . CYS A 1 67 ? 10.784 0.986 -0.384 1.00 97.81 67 CYS A C 1
ATOM 511 O O . CYS A 1 67 ? 10.856 0.662 0.804 1.00 97.81 67 CYS A O 1
ATOM 513 N N . ALA A 1 68 ? 9.672 0.820 -1.105 1.00 97.38 68 ALA A N 1
ATOM 514 C CA . ALA A 1 68 ? 8.466 0.194 -0.585 1.00 97.38 68 ALA A CA 1
ATOM 515 C C . ALA A 1 68 ? 8.723 -1.262 -0.172 1.00 97.38 68 ALA A C 1
ATOM 517 O O . ALA A 1 68 ? 8.358 -1.621 0.943 1.00 97.38 68 ALA A O 1
ATOM 518 N N . ALA A 1 69 ? 9.402 -2.067 -0.996 1.00 98.12 69 ALA A N 1
ATOM 519 C CA . ALA A 1 69 ? 9.717 -3.465 -0.688 1.00 98.12 69 ALA A CA 1
ATOM 520 C C . ALA A 1 69 ? 10.587 -3.612 0.575 1.00 98.12 69 ALA A C 1
ATOM 522 O O . ALA A 1 69 ? 10.338 -4.492 1.405 1.00 98.12 69 ALA A O 1
ATOM 523 N N . ILE A 1 70 ? 11.560 -2.711 0.760 1.00 98.25 70 ILE A N 1
ATOM 524 C CA . ILE A 1 70 ? 12.396 -2.631 1.971 1.00 98.25 70 ILE A CA 1
ATOM 525 C C . ILE A 1 70 ? 11.542 -2.272 3.194 1.00 98.25 70 ILE A C 1
ATOM 527 O O . ILE A 1 70 ? 11.628 -2.923 4.236 1.00 98.25 70 ILE A O 1
ATOM 531 N N . GLY A 1 71 ? 10.687 -1.258 3.070 1.00 97.44 71 GLY A N 1
ATOM 532 C CA . GLY A 1 71 ? 9.763 -0.850 4.125 1.00 97.44 71 GLY A CA 1
ATOM 533 C C . GLY A 1 71 ? 8.795 -1.962 4.536 1.00 97.44 71 GLY A C 1
ATOM 534 O O . GLY A 1 71 ? 8.625 -2.265 5.719 1.00 97.44 71 GLY A O 1
ATOM 535 N N . GLN A 1 72 ? 8.214 -2.623 3.539 1.00 97.94 72 GLN A N 1
ATOM 536 C CA . GLN A 1 72 ? 7.315 -3.761 3.689 1.00 97.94 72 GLN A CA 1
ATOM 537 C C . GLN A 1 72 ? 8.016 -4.962 4.320 1.00 97.94 72 GLN A C 1
ATOM 539 O O . GLN A 1 72 ? 7.383 -5.656 5.108 1.00 97.94 72 GLN A O 1
ATOM 544 N N . LEU A 1 73 ? 9.310 -5.182 4.055 1.00 98.38 73 LEU A N 1
ATOM 545 C CA . LEU A 1 73 ? 10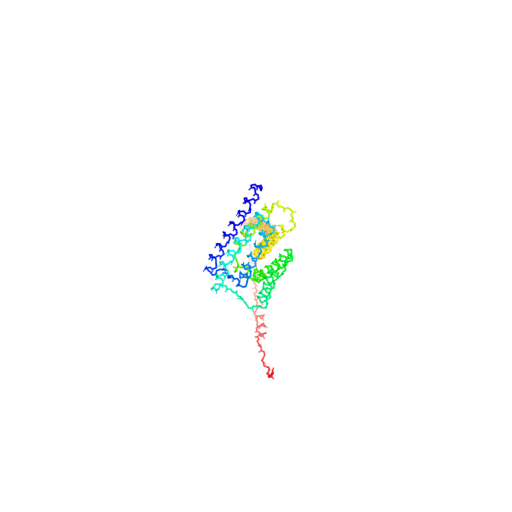.090 -6.211 4.749 1.00 98.38 73 LEU A CA 1
ATOM 546 C C . LEU A 1 73 ? 10.126 -5.934 6.255 1.00 98.38 73 LEU A C 1
ATOM 548 O O . LEU A 1 73 ? 9.883 -6.832 7.059 1.00 98.38 73 LEU A O 1
ATOM 552 N N . GLY A 1 74 ? 10.352 -4.678 6.645 1.00 97.56 74 GLY A N 1
ATOM 553 C CA . GLY A 1 74 ? 10.276 -4.255 8.045 1.00 97.56 74 GLY A CA 1
ATOM 554 C C . GLY A 1 74 ? 8.907 -4.542 8.671 1.00 97.56 74 GLY A C 1
ATOM 555 O O . GLY A 1 74 ? 8.830 -5.078 9.778 1.00 97.56 74 GLY A O 1
ATOM 556 N N . LEU A 1 75 ? 7.819 -4.261 7.947 1.00 97.75 75 LEU A N 1
ATOM 557 C CA . LEU A 1 75 ? 6.456 -4.571 8.397 1.00 97.75 75 LEU A CA 1
ATOM 558 C C . LEU A 1 75 ? 6.171 -6.077 8.444 1.00 97.75 75 LEU A C 1
ATOM 560 O O . LEU A 1 75 ? 5.498 -6.538 9.366 1.00 97.75 75 LEU A O 1
ATOM 564 N N . ALA A 1 76 ? 6.715 -6.857 7.510 1.00 98.12 76 ALA A N 1
ATOM 565 C CA . ALA A 1 76 ? 6.608 -8.312 7.486 1.00 98.12 76 ALA A CA 1
ATOM 566 C C . ALA A 1 76 ? 7.289 -8.931 8.712 1.00 98.12 76 ALA A C 1
ATOM 568 O O . ALA A 1 76 ? 6.688 -9.757 9.403 1.00 98.12 76 ALA A O 1
ATOM 569 N N . LEU A 1 77 ? 8.490 -8.458 9.054 1.00 98.06 77 LEU A N 1
ATOM 570 C CA . LEU A 1 77 ? 9.196 -8.855 10.271 1.00 98.06 77 LEU A CA 1
ATOM 571 C C . LEU A 1 77 ? 8.411 -8.459 11.528 1.00 98.06 77 LEU A C 1
ATOM 573 O O . LEU A 1 77 ? 8.220 -9.280 12.426 1.00 98.06 77 LEU A O 1
ATOM 577 N N . LEU A 1 78 ? 7.878 -7.234 11.573 1.00 96.94 78 LEU A N 1
ATOM 578 C CA . LEU A 1 78 ? 7.057 -6.768 12.693 1.00 96.94 78 LEU A CA 1
ATOM 579 C C . LEU A 1 78 ? 5.764 -7.592 12.841 1.00 96.94 78 LEU A C 1
ATOM 581 O O . LEU A 1 78 ? 5.312 -7.855 13.959 1.00 96.94 78 LEU A O 1
ATOM 585 N N . SER A 1 79 ? 5.202 -8.069 11.727 1.00 97.25 79 SER A N 1
ATOM 586 C CA . SER A 1 79 ? 3.988 -8.888 11.704 1.00 97.25 79 SER A CA 1
ATOM 587 C C . SER A 1 79 ? 4.147 -10.262 12.359 1.00 97.25 79 SER A C 1
ATOM 589 O O . SER A 1 79 ? 3.152 -10.825 12.819 1.00 97.25 79 SER A O 1
ATOM 591 N N . ILE A 1 80 ? 5.375 -10.783 12.492 1.00 96.50 80 ILE A N 1
ATOM 592 C CA . ILE A 1 80 ? 5.622 -12.039 13.219 1.00 96.50 80 ILE A CA 1
ATOM 593 C C . ILE A 1 80 ? 5.153 -11.905 14.672 1.00 96.50 80 ILE A C 1
ATOM 595 O O . ILE A 1 80 ? 4.491 -12.800 15.196 1.00 96.50 80 ILE A O 1
ATOM 599 N N . ARG A 1 81 ? 5.472 -10.774 15.316 1.00 96.56 81 ARG A N 1
ATOM 600 C CA . ARG A 1 81 ? 5.161 -10.535 16.731 1.00 96.56 81 ARG A CA 1
ATOM 601 C C . ARG A 1 81 ? 3.826 -9.827 16.945 1.00 96.56 81 ARG A C 1
ATOM 603 O O . ARG A 1 81 ? 3.120 -10.157 17.891 1.00 96.56 81 ARG A O 1
ATOM 610 N N . TYR A 1 82 ? 3.493 -8.858 16.095 1.00 96.44 82 TYR A N 1
ATOM 611 C CA . TYR A 1 82 ? 2.341 -7.965 16.292 1.00 96.44 82 TYR A CA 1
ATOM 612 C C . TYR A 1 82 ? 1.214 -8.176 15.275 1.00 96.44 82 TYR A C 1
ATOM 614 O O . TYR A 1 82 ? 0.180 -7.513 15.346 1.00 96.44 82 TYR A O 1
ATOM 622 N N . GLY A 1 83 ? 1.418 -9.060 14.300 1.00 94.00 83 GLY A N 1
ATOM 623 C CA . GLY A 1 83 ? 0.495 -9.251 13.192 1.00 94.00 83 GLY A CA 1
ATOM 624 C C . GLY A 1 83 ? -0.572 -10.310 13.429 1.00 94.00 83 GLY A C 1
ATOM 625 O O . GLY A 1 83 ? -0.479 -11.145 14.335 1.00 94.00 83 GLY A O 1
ATOM 626 N N . GLU A 1 84 ? -1.558 -10.302 12.540 1.00 95.00 84 GLU A N 1
ATOM 627 C CA . GLU A 1 84 ? -2.714 -11.200 12.532 1.00 95.00 84 GLU A CA 1
ATOM 628 C C . GLU A 1 84 ? -2.840 -11.975 11.212 1.00 95.00 84 GLU A C 1
ATOM 630 O O . GLU A 1 84 ? -2.145 -11.689 10.231 1.00 95.00 84 GLU A O 1
ATOM 635 N N . GLY A 1 85 ? -3.735 -12.966 11.198 1.00 93.50 85 GLY A N 1
ATOM 636 C CA . GLY A 1 85 ? -3.947 -13.839 10.044 1.00 93.50 85 GLY A CA 1
ATOM 637 C C . GLY A 1 85 ? -2.759 -14.765 9.776 1.00 93.50 85 GLY A C 1
ATOM 638 O O . GLY A 1 85 ? -1.887 -14.950 10.630 1.00 93.50 85 GLY A O 1
ATOM 639 N N . GLY A 1 86 ? -2.728 -15.380 8.595 1.00 91.06 86 GLY A N 1
ATOM 640 C CA . GLY A 1 86 ? -1.589 -16.186 8.155 1.00 91.06 86 GLY A CA 1
ATOM 641 C C . GLY A 1 86 ? -1.949 -17.475 7.424 1.00 91.06 86 GLY A C 1
ATOM 642 O O . GLY A 1 86 ? -1.108 -17.990 6.700 1.00 91.06 86 GLY A O 1
ATOM 643 N N . TRP A 1 87 ? -3.155 -18.016 7.618 1.00 93.56 87 TRP A N 1
ATOM 644 C CA . TRP A 1 87 ? -3.517 -19.348 7.118 1.00 93.56 87 TRP A CA 1
ATOM 645 C C . TRP A 1 87 ? -4.967 -19.506 6.634 1.00 93.56 87 TRP A C 1
ATOM 647 O O . TRP A 1 87 ? -5.450 -20.634 6.458 1.00 93.56 87 TRP A O 1
ATOM 657 N N . SER A 1 88 ? -5.672 -18.392 6.421 1.00 95.25 88 SER A N 1
ATOM 658 C CA . SER A 1 88 ? -7.009 -18.396 5.820 1.00 95.25 88 SER A CA 1
ATOM 659 C C . SER A 1 88 ? -6.979 -18.945 4.382 1.00 95.25 88 SER A C 1
ATOM 661 O O . SER A 1 88 ? -5.921 -19.040 3.760 1.00 95.25 88 SER A O 1
ATOM 663 N N . THR A 1 89 ? -8.133 -19.311 3.816 1.00 96.12 89 THR A N 1
ATOM 664 C CA . THR A 1 89 ? -8.201 -19.740 2.404 1.00 96.12 89 THR A CA 1
ATOM 665 C C . THR A 1 89 ? -7.640 -18.671 1.468 1.00 96.12 89 THR A C 1
ATOM 667 O O . THR A 1 89 ? -6.901 -18.992 0.542 1.00 96.12 89 THR A O 1
ATOM 670 N N . LEU A 1 90 ? -7.944 -17.400 1.748 1.00 95.44 90 LEU A N 1
ATOM 671 C CA . LEU A 1 90 ? -7.422 -16.272 0.987 1.00 95.44 90 LEU A CA 1
ATOM 672 C C . LEU A 1 90 ? -5.897 -16.176 1.140 1.00 95.44 90 LEU A C 1
ATOM 674 O O . LEU A 1 90 ? -5.201 -16.058 0.140 1.00 95.44 90 LEU A O 1
ATOM 678 N N . ASP A 1 91 ? -5.373 -16.355 2.353 1.00 96.69 91 ASP A N 1
ATOM 679 C CA . ASP A 1 91 ? -3.930 -16.324 2.631 1.00 96.69 91 ASP A CA 1
ATOM 680 C C . ASP A 1 91 ? -3.168 -17.372 1.814 1.00 96.69 91 ASP A C 1
ATOM 682 O O . ASP A 1 91 ? -2.122 -17.083 1.232 1.00 96.69 91 ASP A O 1
ATOM 686 N N . ARG A 1 92 ? -3.714 -18.590 1.724 1.00 97.38 92 ARG A N 1
ATOM 687 C CA . ARG A 1 92 ? -3.119 -19.674 0.931 1.00 97.38 92 ARG A CA 1
ATOM 688 C C . ARG A 1 92 ? -3.116 -19.343 -0.557 1.00 97.38 92 ARG A C 1
ATOM 690 O O . ARG A 1 92 ? -2.119 -19.608 -1.219 1.00 97.38 92 ARG A O 1
ATOM 697 N N . ILE A 1 93 ? -4.191 -18.740 -1.071 1.00 97.44 93 ILE A N 1
ATOM 698 C CA . ILE A 1 93 ? -4.259 -18.281 -2.466 1.00 97.44 93 ILE A CA 1
ATOM 699 C C . ILE A 1 93 ? -3.186 -17.216 -2.726 1.00 97.44 93 ILE A C 1
ATOM 701 O O . ILE A 1 93 ? -2.484 -17.310 -3.730 1.00 97.44 93 ILE A O 1
ATOM 705 N N . CYS A 1 94 ? -3.001 -16.255 -1.815 1.00 97.44 94 CYS A N 1
ATOM 706 C CA . CYS A 1 94 ? -1.957 -15.234 -1.928 1.00 97.44 94 CYS A CA 1
ATOM 707 C C . CYS A 1 94 ? -0.552 -15.852 -1.954 1.00 97.44 94 CYS A C 1
ATOM 709 O O . CYS A 1 94 ? 0.250 -15.511 -2.821 1.00 97.44 94 CYS A O 1
ATOM 711 N N . ILE A 1 95 ? -0.259 -16.784 -1.038 1.00 97.69 95 ILE A N 1
ATOM 712 C CA . ILE A 1 95 ? 1.047 -17.458 -0.960 1.00 97.69 95 ILE A CA 1
ATOM 713 C C . ILE A 1 95 ? 1.311 -18.270 -2.233 1.00 97.69 95 ILE A C 1
ATOM 715 O O . ILE A 1 95 ? 2.370 -18.127 -2.840 1.00 97.69 95 ILE A O 1
ATOM 719 N N . VAL A 1 96 ? 0.347 -19.086 -2.674 1.00 97.44 96 VAL A N 1
ATOM 720 C CA . VAL A 1 96 ? 0.480 -19.885 -3.902 1.00 97.44 96 VAL A CA 1
ATOM 721 C C . VAL A 1 96 ? 0.652 -18.977 -5.119 1.00 97.44 96 VAL A C 1
ATOM 723 O O . VAL A 1 96 ? 1.547 -19.217 -5.926 1.00 97.44 96 VAL A O 1
ATOM 726 N N . GLY A 1 97 ? -0.141 -17.908 -5.230 1.00 96.56 97 GLY A N 1
ATOM 727 C CA . GLY A 1 97 ? -0.020 -16.920 -6.302 1.00 96.56 97 GLY A CA 1
ATOM 728 C C . GLY A 1 97 ? 1.362 -16.264 -6.343 1.00 96.56 97 GLY A C 1
ATOM 729 O O . GLY A 1 97 ? 1.963 -16.164 -7.414 1.00 96.56 97 GLY A O 1
ATOM 730 N N . ALA A 1 98 ? 1.915 -15.905 -5.182 1.00 97.12 98 ALA A N 1
ATOM 731 C CA . ALA A 1 98 ? 3.269 -15.371 -5.070 1.00 97.12 98 ALA A CA 1
ATOM 732 C C . ALA A 1 98 ? 4.331 -16.388 -5.521 1.00 97.12 98 ALA A C 1
ATOM 734 O O . ALA A 1 98 ? 5.204 -16.052 -6.323 1.00 97.12 98 ALA A O 1
ATOM 735 N N . CYS A 1 99 ? 4.235 -17.646 -5.079 1.00 97.00 99 CYS A N 1
ATOM 736 C CA . CYS A 1 99 ? 5.146 -18.710 -5.506 1.00 97.00 99 CYS A CA 1
ATOM 737 C C . CYS A 1 99 ? 5.091 -18.947 -7.023 1.00 97.00 99 CYS A C 1
ATOM 739 O O . CYS A 1 99 ? 6.140 -19.039 -7.663 1.00 97.00 99 CYS A O 1
ATOM 741 N N . VAL A 1 100 ? 3.887 -19.000 -7.604 1.00 95.00 100 VAL A N 1
ATOM 742 C CA . VAL A 1 100 ? 3.686 -19.153 -9.055 1.00 95.00 100 VAL A CA 1
ATOM 743 C C . VAL A 1 100 ? 4.304 -17.980 -9.809 1.00 95.00 100 VAL A C 1
ATOM 745 O O . VAL A 1 100 ? 5.013 -18.197 -10.788 1.00 95.00 100 VAL A O 1
ATOM 748 N N . SER A 1 101 ? 4.108 -16.749 -9.334 1.00 95.19 101 SER A N 1
ATOM 749 C CA . SER A 1 101 ? 4.701 -15.565 -9.956 1.00 95.19 101 SER A CA 1
ATOM 750 C C . SER A 1 101 ? 6.229 -15.582 -9.922 1.00 95.19 101 SER A C 1
ATOM 752 O O . SER A 1 101 ? 6.867 -15.256 -10.919 1.00 95.19 101 SER A O 1
ATOM 754 N N . ILE A 1 102 ? 6.839 -15.980 -8.803 1.00 95.25 102 ILE A N 1
ATOM 755 C CA . ILE A 1 102 ? 8.304 -16.068 -8.686 1.00 95.25 102 ILE A CA 1
ATOM 756 C C . ILE A 1 102 ? 8.857 -17.168 -9.599 1.00 95.25 102 ILE A C 1
ATOM 758 O O . ILE A 1 102 ? 9.880 -16.967 -10.255 1.00 95.25 102 ILE A O 1
ATOM 762 N N . ALA A 1 103 ? 8.191 -18.324 -9.668 1.00 93.50 103 ALA A N 1
ATOM 763 C CA . ALA A 1 103 ? 8.572 -19.397 -10.582 1.00 93.50 103 ALA A CA 1
ATOM 764 C C . ALA A 1 103 ? 8.474 -18.934 -12.043 1.00 93.50 103 ALA A C 1
ATOM 766 O O . ALA A 1 103 ? 9.414 -19.116 -12.814 1.00 93.50 103 ALA A O 1
ATOM 767 N N . ALA A 1 104 ? 7.379 -18.261 -12.395 1.00 89.50 104 ALA A N 1
ATOM 768 C CA . ALA A 1 104 ? 7.178 -17.680 -13.712 1.00 89.50 104 ALA A CA 1
ATOM 769 C C . ALA A 1 104 ? 8.268 -16.654 -14.062 1.00 89.50 104 ALA A C 1
ATOM 771 O O . ALA A 1 104 ? 8.828 -16.717 -15.151 1.00 89.50 104 ALA A O 1
ATOM 772 N N . TRP A 1 105 ? 8.633 -15.770 -13.131 1.00 90.75 105 TRP A N 1
ATOM 773 C CA . TRP A 1 105 ? 9.709 -14.794 -13.328 1.00 90.75 105 TRP A CA 1
ATOM 774 C C . TRP A 1 105 ? 11.071 -15.444 -13.616 1.00 90.75 105 TRP A C 1
ATOM 776 O O . TRP A 1 105 ? 11.858 -14.900 -14.385 1.00 90.75 105 TRP A O 1
ATOM 786 N N . LYS A 1 106 ? 11.344 -16.627 -13.049 1.00 89.38 106 LYS A N 1
ATOM 787 C CA . LYS A 1 106 ? 12.586 -17.375 -13.304 1.00 89.38 106 LYS A CA 1
ATOM 788 C C . LYS A 1 106 ? 12.569 -18.184 -14.601 1.00 89.38 106 LYS A C 1
ATOM 790 O O . LYS A 1 106 ? 13.623 -18.375 -15.197 1.00 89.38 106 LYS A O 1
ATOM 795 N N . ILE A 1 107 ? 11.408 -18.710 -14.992 1.00 90.25 107 ILE A N 1
ATOM 796 C CA . ILE A 1 107 ? 11.275 -19.637 -16.127 1.00 90.25 107 ILE A CA 1
ATOM 797 C C . ILE A 1 107 ? 11.011 -18.884 -17.435 1.00 90.25 107 ILE A C 1
ATOM 799 O O . ILE A 1 107 ? 11.560 -19.240 -18.476 1.00 90.25 107 ILE A O 1
ATOM 803 N N . PHE A 1 108 ? 10.155 -17.861 -17.413 1.00 83.19 108 PHE A N 1
ATOM 804 C CA . PHE A 1 108 ? 9.767 -17.149 -18.624 1.00 83.19 108 PHE A CA 1
ATOM 805 C C . PHE A 1 108 ? 10.758 -16.029 -18.942 1.00 83.19 108 PHE A C 1
ATOM 807 O O . PHE A 1 108 ? 10.925 -15.086 -18.178 1.00 83.19 108 PHE A O 1
ATOM 814 N N . HIS A 1 109 ? 11.326 -16.066 -20.146 1.00 80.44 109 HIS A N 1
ATOM 815 C CA . HIS A 1 109 ? 12.191 -15.003 -20.671 1.00 80.44 109 HIS A CA 1
ATOM 816 C C . HIS A 1 109 ? 11.421 -13.799 -21.246 1.00 80.44 109 HIS A C 1
ATOM 818 O O . HIS A 1 109 ? 12.023 -12.926 -21.862 1.00 80.44 109 HIS A O 1
ATOM 824 N N . SER A 1 110 ? 10.093 -13.746 -21.077 1.00 84.00 110 SER A N 1
ATOM 825 C CA . SER A 1 110 ? 9.253 -12.631 -21.533 1.00 84.00 110 SER A CA 1
ATOM 826 C C . SER A 1 110 ? 9.057 -11.607 -20.405 1.00 84.00 110 SER A C 1
ATOM 828 O O . SER A 1 110 ? 8.353 -11.914 -19.437 1.00 84.00 110 SER A O 1
ATOM 830 N N . PRO A 1 111 ? 9.601 -10.377 -20.527 1.00 78.25 111 PRO A N 1
ATOM 831 C CA . PRO A 1 111 ? 9.489 -9.353 -19.484 1.00 78.25 111 PRO A CA 1
ATOM 832 C C . PRO A 1 111 ? 8.040 -8.954 -19.177 1.00 78.25 111 PRO A C 1
ATOM 834 O O . PRO A 1 111 ? 7.688 -8.721 -18.025 1.00 78.25 111 PRO A O 1
ATOM 837 N N . LEU A 1 112 ? 7.179 -8.914 -20.201 1.00 82.88 112 LEU A N 1
ATOM 838 C CA . LEU A 1 112 ? 5.774 -8.520 -20.062 1.00 82.88 112 LEU A CA 1
ATOM 839 C C . LEU A 1 112 ? 4.952 -9.542 -19.274 1.00 82.88 112 LEU A C 1
ATOM 841 O O . LEU A 1 112 ? 4.181 -9.161 -18.396 1.00 82.88 112 LEU A O 1
ATOM 845 N N . LEU A 1 113 ? 5.122 -10.836 -19.568 1.00 86.31 113 LEU A N 1
ATOM 846 C CA . LEU A 1 113 ? 4.418 -11.899 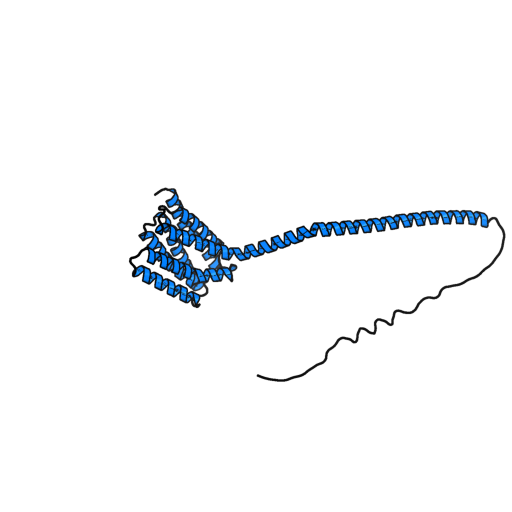-18.844 1.00 86.31 113 LEU A CA 1
ATOM 847 C C . LEU A 1 113 ? 4.866 -11.953 -17.384 1.00 86.31 113 LEU A C 1
ATOM 849 O O . LEU A 1 113 ? 4.031 -12.042 -16.486 1.00 86.31 113 LEU A O 1
ATOM 853 N N . ALA A 1 114 ? 6.173 -11.852 -17.145 1.00 87.06 114 ALA A N 1
ATOM 854 C CA . ALA A 1 114 ? 6.719 -11.884 -15.799 1.00 87.06 114 ALA A CA 1
ATOM 855 C C . ALA A 1 114 ? 6.270 -10.671 -14.963 1.00 87.06 114 ALA A C 1
ATOM 857 O O . ALA A 1 114 ? 5.885 -10.832 -13.801 1.00 87.06 114 ALA A O 1
ATOM 858 N N . LEU A 1 115 ? 6.236 -9.475 -15.564 1.00 89.25 115 LEU A N 1
ATOM 859 C CA . LEU A 1 115 ? 5.702 -8.267 -14.933 1.00 89.25 115 LEU A CA 1
ATOM 860 C C . LEU A 1 115 ? 4.204 -8.401 -14.628 1.00 89.25 115 LEU A C 1
ATOM 862 O O . LEU A 1 115 ? 3.789 -8.132 -13.504 1.00 89.25 115 LEU A O 1
ATOM 866 N N . GLY A 1 116 ? 3.401 -8.855 -15.595 1.00 92.31 116 GLY A N 1
ATOM 867 C CA . GLY A 1 116 ? 1.955 -9.019 -15.425 1.00 92.31 116 GLY A CA 1
ATOM 868 C C . GLY A 1 116 ? 1.591 -10.008 -14.314 1.00 92.31 116 GLY A C 1
ATOM 869 O O . GLY A 1 116 ? 0.738 -9.711 -13.478 1.00 92.31 116 GLY A O 1
ATOM 870 N N . LEU A 1 117 ? 2.282 -11.151 -14.247 1.00 93.56 117 LEU A N 1
ATOM 871 C CA . LEU A 1 117 ? 2.090 -12.129 -13.172 1.00 93.56 117 LEU A CA 1
ATOM 872 C C . LEU A 1 117 ? 2.535 -11.588 -11.809 1.00 93.56 117 LEU A C 1
ATOM 874 O O . LEU A 1 117 ? 1.846 -11.826 -10.818 1.00 93.56 117 LEU A O 1
ATOM 878 N N . SER A 1 118 ? 3.618 -10.807 -11.771 1.00 95.19 118 SER A N 1
ATOM 879 C CA . SER A 1 118 ? 4.091 -10.159 -10.540 1.00 95.19 118 SER A CA 1
ATOM 880 C C . SER A 1 118 ? 3.088 -9.135 -10.021 1.00 95.19 118 SER A C 1
ATOM 882 O O . SER A 1 118 ? 2.783 -9.133 -8.835 1.00 95.19 118 SER A O 1
ATOM 884 N N . ILE A 1 119 ? 2.504 -8.322 -10.904 1.00 96.06 119 ILE A N 1
ATOM 885 C CA . ILE A 1 119 ? 1.441 -7.375 -10.541 1.00 96.06 119 ILE A CA 1
ATOM 886 C C . ILE A 1 119 ? 0.209 -8.116 -10.015 1.00 96.06 119 ILE A C 1
ATOM 888 O O . ILE A 1 119 ? -0.370 -7.722 -9.006 1.00 96.06 119 ILE A O 1
ATOM 892 N N . MET A 1 120 ? -0.181 -9.217 -10.659 1.00 96.62 120 MET A N 1
ATOM 893 C CA . MET A 1 120 ? -1.321 -10.010 -10.204 1.00 96.62 120 MET A CA 1
ATOM 894 C C . MET A 1 120 ? -1.066 -10.645 -8.830 1.00 96.62 120 MET A C 1
ATOM 896 O O . MET A 1 120 ? -1.953 -10.632 -7.978 1.00 96.62 120 MET A O 1
ATOM 900 N N . ALA A 1 121 ? 0.138 -11.165 -8.587 1.00 97.56 121 ALA A N 1
ATOM 901 C CA . ALA A 1 121 ? 0.521 -11.710 -7.288 1.00 97.56 121 ALA A CA 1
ATOM 902 C C . ALA A 1 121 ? 0.585 -10.638 -6.192 1.00 97.56 121 ALA A C 1
ATOM 904 O O . ALA A 1 121 ? 0.131 -10.894 -5.078 1.00 97.56 121 ALA A O 1
ATOM 905 N N . ASP A 1 122 ? 1.089 -9.445 -6.508 1.00 98.00 122 ASP A N 1
ATOM 906 C CA . ASP A 1 122 ? 1.099 -8.298 -5.597 1.00 98.00 122 ASP A CA 1
ATOM 907 C C . ASP A 1 122 ? -0.331 -7.887 -5.215 1.00 98.00 122 ASP A C 1
ATOM 909 O O . ASP A 1 122 ? -0.663 -7.781 -4.032 1.00 98.00 122 ASP A O 1
ATOM 913 N N . PHE A 1 123 ? -1.223 -7.797 -6.207 1.00 98.06 123 PHE A N 1
ATOM 914 C CA . PHE A 1 123 ? -2.628 -7.464 -5.984 1.00 98.06 123 PHE A CA 1
ATOM 915 C C . PHE A 1 123 ? -3.319 -8.503 -5.101 1.00 98.06 123 PHE A C 1
ATOM 917 O O . PHE A 1 123 ? -3.984 -8.141 -4.128 1.00 98.06 123 PHE A O 1
ATOM 924 N N . LEU A 1 124 ? -3.118 -9.797 -5.390 1.00 97.31 124 LEU A N 1
ATOM 925 C CA . LEU A 1 124 ? -3.595 -10.887 -4.538 1.00 97.31 124 LEU A CA 1
ATOM 926 C C . LEU A 1 124 ? -3.044 -10.744 -3.118 1.00 97.31 124 LEU A C 1
ATOM 928 O O . LEU A 1 124 ? -3.809 -10.851 -2.163 1.00 97.31 124 LEU A O 1
ATOM 932 N N . GLY A 1 125 ? -1.750 -10.457 -2.970 1.00 96.94 125 GLY A N 1
ATOM 933 C CA . GLY A 1 125 ? -1.099 -10.205 -1.685 1.00 96.94 125 GLY A CA 1
ATOM 934 C C . GLY A 1 125 ? -1.716 -9.050 -0.898 1.00 96.94 125 GLY A C 1
ATOM 935 O O . GLY A 1 125 ? -1.744 -9.107 0.326 1.00 96.94 125 GLY A O 1
ATOM 936 N N . CYS A 1 126 ? -2.273 -8.043 -1.571 1.00 97.12 126 CYS A N 1
ATOM 937 C CA . CYS A 1 126 ? -2.933 -6.903 -0.935 1.00 97.12 126 CYS A CA 1
ATOM 938 C C . CYS A 1 126 ? -4.383 -7.197 -0.485 1.00 97.12 126 CYS A C 1
ATOM 940 O O . CYS A 1 126 ? -4.902 -6.542 0.426 1.00 97.12 126 CYS A O 1
ATOM 942 N N . LEU A 1 127 ? -5.044 -8.213 -1.056 1.00 97.19 127 LEU A N 1
ATOM 943 C CA . LEU A 1 127 ? -6.445 -8.547 -0.759 1.00 97.19 127 LEU A CA 1
ATOM 944 C C . LEU A 1 127 ? -6.776 -8.796 0.725 1.00 97.19 127 LEU A C 1
ATOM 946 O O . LEU A 1 127 ? -7.822 -8.295 1.154 1.00 97.19 127 LEU A O 1
ATOM 950 N N . PRO A 1 128 ? -5.961 -9.510 1.536 1.00 96.44 128 PRO A N 1
ATOM 951 C CA . PRO A 1 128 ? -6.264 -9.683 2.954 1.00 96.44 128 PRO A CA 1
ATOM 952 C C . PRO A 1 128 ? -6.354 -8.332 3.667 1.00 96.44 128 PRO A C 1
ATOM 954 O O . PRO A 1 128 ? -7.277 -8.097 4.450 1.00 96.44 128 PRO A O 1
ATOM 957 N N . THR A 1 129 ? -5.453 -7.405 3.332 1.00 96.19 129 THR A N 1
ATOM 958 C CA . THR A 1 129 ? -5.476 -6.045 3.873 1.00 96.19 129 THR A CA 1
ATOM 959 C C . THR A 1 129 ? -6.674 -5.260 3.357 1.00 96.19 129 THR A C 1
ATOM 961 O O . THR A 1 129 ? -7.340 -4.617 4.154 1.00 96.19 129 THR A O 1
ATOM 964 N N . MET A 1 130 ? -7.045 -5.355 2.077 1.00 97.00 130 MET A N 1
ATOM 965 C CA . MET A 1 130 ? -8.266 -4.702 1.572 1.00 97.00 130 MET A CA 1
ATOM 966 C C . MET A 1 130 ? -9.535 -5.214 2.271 1.00 97.00 130 MET A C 1
ATOM 968 O O . MET A 1 130 ? -10.417 -4.432 2.639 1.00 97.00 130 MET A O 1
ATOM 972 N N . GLN A 1 131 ? -9.638 -6.527 2.483 1.00 95.94 131 GLN A N 1
ATOM 973 C CA . GLN A 1 131 ? -10.743 -7.137 3.221 1.00 95.94 131 GLN A CA 1
ATOM 974 C C . GLN A 1 131 ? -10.765 -6.656 4.674 1.00 95.94 131 GLN A C 1
ATOM 976 O O . GLN A 1 131 ? -11.835 -6.337 5.202 1.00 95.94 131 GLN A O 1
ATOM 981 N N . LYS A 1 132 ? -9.594 -6.573 5.303 1.00 94.62 132 LYS A N 1
ATOM 982 C CA . LYS A 1 132 ? -9.428 -6.054 6.654 1.00 94.62 132 LYS A CA 1
ATOM 983 C C . LYS A 1 132 ? -9.815 -4.574 6.744 1.00 94.62 132 LYS A C 1
ATOM 985 O O . LYS A 1 132 ? -10.666 -4.244 7.561 1.00 94.62 132 LYS A O 1
ATOM 990 N N . SER A 1 133 ? -9.326 -3.720 5.846 1.00 94.50 133 SER A N 1
ATOM 991 C CA . SER A 1 133 ? -9.678 -2.295 5.752 1.00 94.50 133 SER A CA 1
ATOM 992 C C . SER A 1 133 ? -11.180 -2.061 5.593 1.00 94.50 133 SER A C 1
ATOM 994 O O . SER A 1 133 ? -11.697 -1.040 6.029 1.00 94.50 133 SER A O 1
ATOM 996 N N . ARG A 1 134 ? -11.918 -3.006 4.996 1.00 93.69 134 ARG A N 1
ATOM 997 C CA . ARG A 1 134 ? -13.387 -2.939 4.908 1.00 93.69 134 ARG A CA 1
ATOM 998 C C . ARG A 1 134 ? -14.106 -3.336 6.191 1.00 93.69 134 ARG A C 1
ATOM 1000 O O . ARG A 1 134 ? -15.195 -2.825 6.439 1.00 93.69 134 ARG A O 1
ATOM 1007 N N . ARG A 1 135 ? -13.566 -4.303 6.934 1.00 93.06 135 ARG A N 1
ATOM 1008 C CA . ARG A 1 135 ? -14.221 -4.905 8.107 1.00 93.06 135 ARG A CA 1
ATOM 1009 C C . ARG A 1 135 ? -13.849 -4.208 9.413 1.00 93.06 135 ARG A C 1
ATOM 1011 O O . ARG A 1 135 ? -14.726 -4.019 10.243 1.00 93.06 135 ARG A O 1
ATOM 1018 N N . ALA A 1 136 ? -12.579 -3.853 9.564 1.00 92.69 136 ALA A N 1
ATOM 1019 C CA . ALA A 1 136 ? -11.986 -3.237 10.748 1.00 92.69 136 ALA A CA 1
ATOM 1020 C C . ALA A 1 136 ? -10.989 -2.126 10.332 1.00 92.69 136 ALA A C 1
ATOM 1022 O O . ALA A 1 136 ? -9.786 -2.248 10.581 1.00 92.69 136 ALA A O 1
ATOM 1023 N N . PRO A 1 137 ? -11.448 -1.068 9.633 1.00 93.06 137 PRO A N 1
ATOM 1024 C CA . PRO A 1 137 ? -10.609 0.030 9.124 1.00 93.06 137 PRO A CA 1
ATOM 1025 C C . PRO A 1 137 ? -9.733 0.693 10.197 1.00 93.06 137 PRO A C 1
ATOM 1027 O O . PRO A 1 137 ? -8.625 1.132 9.907 1.00 93.06 137 PRO A O 1
ATOM 1030 N N . GLU A 1 138 ? -10.199 0.735 11.444 1.00 91.88 138 GLU A N 1
ATOM 1031 C CA . GLU A 1 138 ? -9.490 1.288 12.601 1.00 91.88 138 GLU A CA 1
ATOM 1032 C C . GLU A 1 138 ? -8.219 0.518 12.979 1.00 91.88 138 GLU A C 1
ATOM 1034 O O . GLU A 1 138 ? -7.358 1.052 13.676 1.00 91.88 138 GLU A O 1
ATOM 1039 N N . THR A 1 139 ? -8.088 -0.725 12.510 1.00 93.50 139 THR A N 1
ATOM 1040 C CA . THR A 1 139 ? -6.919 -1.581 12.763 1.00 93.50 139 THR A CA 1
ATOM 1041 C C . THR A 1 139 ? -5.828 -1.443 11.694 1.00 93.50 139 THR A C 1
ATOM 1043 O O . THR A 1 139 ? -4.832 -2.179 11.720 1.00 93.50 139 THR A O 1
ATOM 1046 N N . GLU A 1 140 ? -5.996 -0.502 10.763 1.00 95.88 140 GLU A N 1
ATOM 1047 C CA . GLU A 1 140 ? -5.042 -0.091 9.731 1.00 95.88 140 GLU A CA 1
ATOM 1048 C C . GLU A 1 140 ? -4.668 1.388 9.894 1.00 95.88 140 GLU A C 1
ATOM 1050 O O . GLU A 1 140 ? -5.421 2.193 10.442 1.00 95.88 140 GLU A O 1
ATOM 1055 N N . ASN A 1 141 ? -3.475 1.770 9.434 1.00 96.31 141 ASN A N 1
ATOM 1056 C CA . ASN A 1 141 ? -2.980 3.133 9.618 1.00 96.31 141 ASN A CA 1
ATOM 1057 C C . ASN A 1 141 ? -3.237 4.010 8.379 1.00 96.31 141 ASN A C 1
ATOM 1059 O O . ASN A 1 141 ? -2.460 3.991 7.425 1.00 96.31 141 ASN A O 1
ATOM 1063 N N . LEU A 1 142 ? -4.303 4.818 8.414 1.00 95.81 142 LEU A N 1
ATOM 1064 C CA . LEU A 1 142 ? -4.683 5.712 7.309 1.00 95.81 142 LEU A CA 1
ATOM 1065 C C . LEU A 1 142 ? -3.564 6.684 6.901 1.00 95.81 142 LEU A C 1
ATOM 1067 O O . LEU A 1 142 ? -3.378 6.922 5.710 1.00 95.81 142 LEU A O 1
ATOM 1071 N N . THR A 1 143 ? -2.810 7.235 7.857 1.00 96.19 143 THR A N 1
ATOM 1072 C CA . THR A 1 143 ? -1.717 8.180 7.569 1.00 96.19 143 THR A CA 1
ATOM 1073 C C . THR A 1 143 ? -0.629 7.530 6.721 1.00 96.19 143 THR A C 1
ATOM 1075 O O . THR A 1 143 ? -0.175 8.120 5.746 1.00 96.19 143 THR A O 1
ATOM 1078 N N . SER A 1 144 ? -0.253 6.296 7.051 1.00 96.75 144 SER A N 1
ATOM 1079 C CA . SER A 1 144 ? 0.758 5.529 6.314 1.00 96.75 144 SER A CA 1
ATOM 1080 C C . SER A 1 144 ? 0.294 5.243 4.888 1.00 96.75 144 SER A C 1
ATOM 1082 O O . SER A 1 144 ? 1.016 5.529 3.939 1.00 96.75 144 SER A O 1
ATOM 1084 N N . TRP A 1 145 ? -0.945 4.767 4.728 1.00 97.31 145 TRP A N 1
ATOM 1085 C CA . TRP A 1 145 ? -1.543 4.512 3.413 1.00 97.31 145 TRP A CA 1
ATOM 1086 C C . TRP A 1 145 ? -1.714 5.789 2.576 1.00 97.31 145 TRP A C 1
ATOM 1088 O O . TRP A 1 145 ? -1.512 5.772 1.366 1.00 97.31 145 TRP A O 1
ATOM 1098 N N . SER A 1 146 ? -2.013 6.922 3.214 1.00 97.88 146 SER A N 1
ATOM 1099 C CA . SER A 1 146 ? -2.086 8.222 2.533 1.00 97.88 146 SER A CA 1
ATOM 1100 C C . SER A 1 146 ? -0.709 8.696 2.059 1.00 97.88 146 SER A C 1
ATOM 1102 O O . SER A 1 146 ? -0.593 9.263 0.978 1.00 97.88 146 SER A O 1
ATOM 1104 N N . LEU A 1 147 ? 0.348 8.444 2.836 1.00 97.75 147 LEU A N 1
ATOM 1105 C CA . LEU A 1 147 ? 1.721 8.734 2.419 1.00 97.75 147 LEU A CA 1
ATOM 1106 C C . LEU A 1 147 ? 2.178 7.805 1.284 1.00 97.75 147 LEU A C 1
ATOM 1108 O O . LEU A 1 147 ? 2.831 8.286 0.361 1.00 97.75 147 LEU A O 1
ATOM 1112 N N . TYR A 1 148 ? 1.790 6.522 1.296 1.00 96.75 148 TYR A N 1
ATOM 1113 C CA . TYR A 1 148 ? 1.984 5.624 0.148 1.00 96.75 148 TYR A CA 1
ATOM 1114 C C . TYR A 1 148 ? 1.344 6.199 -1.121 1.00 96.75 148 TYR A C 1
ATOM 1116 O O . TYR A 1 148 ? 2.034 6.334 -2.130 1.00 96.75 148 TYR A O 1
ATOM 1124 N N . LEU A 1 149 ? 0.090 6.661 -1.030 1.00 98.25 149 LEU A N 1
ATOM 1125 C CA . LEU A 1 149 ? -0.613 7.310 -2.140 1.00 98.25 149 LEU A CA 1
ATOM 1126 C C . LEU A 1 149 ? 0.112 8.565 -2.657 1.00 98.25 149 LEU A C 1
ATOM 1128 O O . LEU A 1 149 ? 0.211 8.784 -3.862 1.00 98.25 149 LEU A O 1
ATOM 1132 N N . VAL A 1 150 ? 0.649 9.403 -1.766 1.00 98.25 150 VAL A N 1
ATOM 1133 C CA . VAL A 1 150 ? 1.470 10.557 -2.179 1.00 98.25 150 VAL A CA 1
ATOM 1134 C C . VAL A 1 150 ? 2.730 10.087 -2.913 1.00 98.25 150 VAL A C 1
ATOM 1136 O O . VAL A 1 150 ? 3.073 10.639 -3.958 1.00 98.25 150 VAL A O 1
ATOM 1139 N N . GLY A 1 151 ? 3.392 9.045 -2.406 1.00 97.81 151 GLY A N 1
ATOM 1140 C CA . GLY A 1 151 ? 4.540 8.419 -3.060 1.00 97.81 151 GLY A CA 1
ATOM 1141 C C . GLY A 1 151 ? 4.209 7.891 -4.459 1.00 97.81 151 GLY A C 1
ATOM 1142 O O . GLY A 1 151 ? 4.969 8.147 -5.391 1.00 97.81 151 GLY A O 1
ATOM 1143 N N . SER A 1 152 ? 3.061 7.232 -4.651 1.00 97.44 152 SER A N 1
ATOM 1144 C CA . SER A 1 152 ? 2.657 6.728 -5.973 1.00 97.44 152 SER A CA 1
ATOM 1145 C C . SER A 1 152 ? 2.304 7.830 -6.958 1.00 97.44 152 SER A C 1
ATOM 1147 O O . SER A 1 152 ? 2.666 7.720 -8.129 1.00 97.44 152 SER A O 1
ATOM 1149 N N . VAL A 1 153 ? 1.695 8.928 -6.503 1.00 97.75 153 VAL A N 1
ATOM 1150 C CA . VAL A 1 153 ? 1.502 10.125 -7.340 1.00 97.75 153 VAL A CA 1
ATOM 1151 C C . VAL A 1 153 ? 2.847 10.680 -7.812 1.00 97.75 153 VAL A C 1
ATOM 1153 O O . VAL A 1 153 ? 3.017 10.948 -8.999 1.00 97.75 153 VAL A O 1
ATOM 1156 N N . LEU A 1 154 ? 3.828 10.817 -6.915 1.00 97.00 154 LEU A N 1
ATOM 1157 C CA . LEU A 1 154 ? 5.174 11.266 -7.288 1.00 97.00 154 LEU A CA 1
ATOM 1158 C C . LEU A 1 154 ? 5.844 10.296 -8.270 1.00 97.00 154 LEU A C 1
ATOM 1160 O O . LEU A 1 154 ? 6.487 10.731 -9.223 1.00 97.00 154 LEU A O 1
ATOM 1164 N N . ASN A 1 155 ? 5.647 8.990 -8.085 1.00 95.81 155 ASN A N 1
ATOM 1165 C CA . ASN A 1 155 ? 6.211 7.976 -8.969 1.00 95.81 155 ASN A CA 1
ATOM 1166 C C . ASN A 1 155 ? 5.587 7.993 -10.375 1.00 95.81 155 ASN A C 1
ATOM 1168 O O . ASN A 1 155 ? 6.281 7.711 -11.350 1.00 95.81 155 ASN A O 1
ATOM 1172 N N . LEU A 1 156 ? 4.312 8.376 -10.513 1.00 94.56 156 LEU A N 1
ATOM 1173 C CA . LEU A 1 156 ? 3.698 8.625 -11.824 1.00 94.56 156 LEU A CA 1
ATOM 1174 C C . LEU A 1 156 ? 4.387 9.778 -12.565 1.00 94.56 156 LEU A C 1
ATOM 1176 O O . LEU A 1 156 ? 4.631 9.676 -13.765 1.00 94.56 156 LEU A O 1
ATOM 1180 N N . PHE A 1 157 ? 4.761 10.845 -11.854 1.00 93.81 157 PHE A N 1
ATOM 1181 C CA . PHE A 1 157 ? 5.524 11.956 -12.432 1.00 93.81 157 PHE A CA 1
ATOM 1182 C C . PHE A 1 157 ? 6.995 11.615 -12.717 1.00 93.81 157 PHE A C 1
ATOM 1184 O O . PHE A 1 157 ? 7.667 12.374 -13.413 1.00 93.81 157 PHE A O 1
ATOM 1191 N N . ALA A 1 158 ? 7.497 10.484 -12.215 1.00 93.25 158 ALA A N 1
ATOM 1192 C CA . ALA A 1 158 ? 8.858 10.008 -12.455 1.00 93.25 158 ALA A CA 1
ATOM 1193 C C . ALA A 1 158 ? 9.018 9.233 -13.776 1.00 93.25 158 ALA A C 1
ATOM 1195 O O . ALA A 1 158 ? 10.128 8.824 -14.116 1.00 93.25 158 ALA A O 1
ATOM 1196 N N . VAL A 1 159 ? 7.931 8.996 -14.517 1.00 91.44 159 VAL A N 1
ATOM 1197 C CA . VAL A 1 159 ? 7.978 8.279 -15.797 1.00 91.44 159 VAL A CA 1
ATOM 1198 C C . VAL A 1 159 ? 8.703 9.133 -16.846 1.00 91.44 159 VAL A C 1
ATOM 1200 O O . VAL A 1 159 ? 8.236 10.203 -17.232 1.00 91.44 159 VAL A O 1
ATOM 1203 N N . ASP A 1 160 ? 9.854 8.645 -17.319 1.00 82.94 160 ASP A N 1
ATOM 1204 C CA . ASP A 1 160 ? 10.673 9.323 -18.334 1.00 82.94 160 ASP A CA 1
ATOM 1205 C C . ASP A 1 160 ? 10.229 9.005 -19.766 1.00 82.94 160 ASP A C 1
ATOM 1207 O O . ASP A 1 160 ? 10.200 9.887 -20.624 1.00 82.94 160 ASP A O 1
ATOM 1211 N N . GLN A 1 161 ? 9.918 7.735 -20.039 1.00 77.25 161 GLN A N 1
ATOM 1212 C CA . GLN A 1 161 ? 9.527 7.259 -21.362 1.00 77.25 161 GLN A CA 1
ATOM 1213 C C . GLN A 1 161 ? 8.071 6.817 -21.325 1.00 77.25 161 GLN A C 1
ATOM 1215 O O . GLN A 1 161 ? 7.689 5.959 -20.529 1.00 77.25 161 GLN A O 1
ATOM 1220 N N . TRP A 1 162 ? 7.269 7.349 -22.244 1.00 71.25 162 TRP A N 1
ATOM 1221 C CA . TRP A 1 162 ? 5.874 6.953 -22.445 1.00 71.25 162 TRP A CA 1
ATOM 1222 C C . TRP A 1 162 ? 5.784 5.617 -23.192 1.00 71.25 162 TRP A C 1
ATOM 1224 O O . TRP A 1 162 ? 5.159 5.507 -24.244 1.00 71.25 162 TRP A O 1
ATOM 1234 N N . ASN A 1 163 ? 6.459 4.596 -22.666 1.00 78.06 163 ASN A N 1
ATOM 1235 C CA . ASN A 1 163 ? 6.306 3.224 -23.118 1.00 78.06 163 ASN A CA 1
ATOM 1236 C C . ASN A 1 163 ? 5.354 2.482 -22.169 1.00 78.06 163 ASN A C 1
ATOM 1238 O O . ASN A 1 163 ? 5.281 2.760 -20.968 1.00 78.06 163 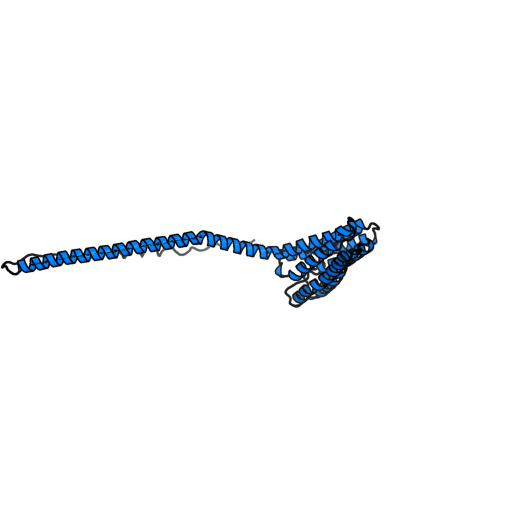ASN A O 1
ATOM 1242 N N . SER A 1 164 ? 4.620 1.513 -22.712 1.00 73.19 164 SER A N 1
ATOM 1243 C CA . SER A 1 164 ? 3.597 0.791 -21.954 1.00 73.19 164 SER A CA 1
ATOM 1244 C C . SER A 1 164 ? 4.180 0.002 -20.776 1.00 73.19 164 SER A C 1
ATOM 1246 O O . SER A 1 164 ? 3.531 -0.123 -19.748 1.00 73.19 164 SER A O 1
ATOM 1248 N N . VAL A 1 165 ? 5.419 -0.482 -20.878 1.00 77.06 165 VAL A N 1
ATOM 1249 C CA . VAL A 1 165 ? 6.077 -1.279 -19.829 1.00 77.06 165 VAL A CA 1
ATOM 1250 C C . VAL A 1 165 ? 6.418 -0.427 -18.602 1.00 77.06 165 VAL A C 1
ATOM 1252 O O . VAL A 1 165 ? 6.175 -0.844 -17.474 1.00 77.06 165 VAL A O 1
ATOM 1255 N N . GLN A 1 166 ? 6.931 0.786 -18.807 1.00 80.94 166 GLN A N 1
ATOM 1256 C CA . GLN A 1 166 ? 7.386 1.679 -17.743 1.00 80.94 166 GLN A CA 1
ATOM 1257 C C . GLN A 1 166 ? 6.231 2.351 -17.003 1.00 80.94 166 GLN A C 1
ATOM 1259 O O . GLN A 1 166 ? 6.379 2.674 -15.828 1.00 80.94 166 GLN A O 1
ATOM 1264 N N . MET A 1 167 ? 5.081 2.525 -17.659 1.00 88.25 167 MET A N 1
ATOM 1265 C CA . MET A 1 167 ? 3.895 3.133 -17.051 1.00 88.25 167 MET A CA 1
ATOM 1266 C C . MET A 1 167 ? 3.049 2.151 -16.241 1.00 88.25 167 MET A C 1
ATOM 1268 O O . MET A 1 167 ? 2.377 2.569 -15.295 1.00 88.25 167 MET A O 1
ATOM 1272 N N . VAL A 1 168 ? 3.051 0.865 -16.602 1.00 91.38 168 VAL A N 1
ATOM 1273 C CA . VAL A 1 168 ? 2.139 -0.132 -16.021 1.00 91.38 168 VAL A CA 1
ATOM 1274 C C . VAL A 1 168 ? 2.334 -0.273 -14.512 1.00 91.38 168 VAL A C 1
ATOM 1276 O O . VAL A 1 168 ? 1.351 -0.223 -13.777 1.00 91.38 168 VAL A O 1
ATOM 1279 N N . LEU A 1 169 ? 3.578 -0.379 -14.035 1.00 92.75 169 LEU A N 1
ATOM 1280 C CA . LEU A 1 169 ? 3.847 -0.547 -12.606 1.00 92.75 169 LEU A CA 1
ATOM 1281 C C . LEU A 1 169 ? 3.484 0.706 -11.776 1.00 92.75 169 LEU A C 1
ATOM 1283 O O . LEU A 1 169 ? 2.690 0.563 -10.846 1.00 92.75 169 LEU A O 1
ATOM 1287 N N . PRO A 1 170 ? 3.956 1.931 -12.098 1.00 94.38 170 PRO A N 1
ATOM 1288 C CA . PRO A 1 170 ? 3.524 3.148 -11.400 1.00 94.38 170 PRO A CA 1
ATOM 1289 C C . PRO A 1 170 ? 2.001 3.340 -11.380 1.00 94.38 170 PRO A C 1
ATOM 1291 O O . PRO A 1 170 ? 1.438 3.697 -10.345 1.00 94.38 170 PRO A O 1
ATOM 1294 N N . SER A 1 171 ? 1.326 3.047 -12.498 1.00 94.88 171 SER A N 1
ATOM 1295 C CA . SER A 1 171 ? -0.136 3.155 -12.607 1.00 94.88 171 SER A CA 1
ATOM 1296 C C . SER A 1 171 ? -0.847 2.148 -11.707 1.00 94.88 171 SER A C 1
ATOM 1298 O O . SER A 1 171 ? -1.783 2.507 -10.994 1.00 94.88 171 SER A O 1
ATOM 1300 N N . TYR A 1 172 ? -0.377 0.901 -11.692 1.00 96.19 172 TYR A N 1
ATOM 1301 C CA . TYR A 1 172 ? -0.903 -0.145 -10.822 1.00 96.19 172 TYR A CA 1
ATOM 1302 C C . TYR A 1 172 ? -0.764 0.213 -9.333 1.00 96.19 172 TYR A C 1
ATOM 1304 O O . TYR A 1 172 ? -1.739 0.094 -8.585 1.00 96.19 172 TYR A O 1
ATOM 1312 N N . ILE A 1 173 ? 0.417 0.680 -8.909 1.00 96.75 173 ILE A N 1
ATOM 1313 C CA . ILE A 1 173 ? 0.661 1.048 -7.506 1.00 96.75 173 ILE A CA 1
ATOM 1314 C C . ILE A 1 173 ? -0.288 2.181 -7.100 1.00 96.75 173 ILE A C 1
ATOM 1316 O O . ILE A 1 173 ? -0.995 2.064 -6.102 1.00 96.75 173 ILE A O 1
ATOM 1320 N N . PHE A 1 174 ? -0.391 3.228 -7.924 1.00 97.88 174 PHE A N 1
ATOM 1321 C CA . PHE A 1 174 ? -1.306 4.345 -7.686 1.00 97.88 174 PHE A CA 1
ATOM 1322 C C . PHE A 1 174 ? -2.769 3.904 -7.550 1.00 97.88 174 PHE A C 1
ATOM 1324 O O . PHE A 1 174 ? -3.461 4.313 -6.615 1.00 97.88 174 PHE A O 1
ATOM 1331 N N . MET A 1 175 ? -3.250 3.039 -8.448 1.00 97.88 175 MET A N 1
ATOM 1332 C CA . MET A 1 175 ? -4.620 2.520 -8.378 1.00 97.88 175 MET A CA 1
ATOM 1333 C C . MET A 1 175 ? -4.863 1.724 -7.093 1.00 97.88 175 MET A C 1
ATOM 1335 O O . MET A 1 175 ? -5.904 1.885 -6.455 1.00 97.88 175 MET A O 1
ATOM 1339 N N . THR A 1 176 ? -3.906 0.889 -6.696 1.00 97.19 176 THR A N 1
ATOM 1340 C CA . THR A 1 176 ? -4.013 0.057 -5.492 1.00 97.19 176 THR A CA 1
ATOM 1341 C C . THR A 1 176 ? -4.023 0.912 -4.226 1.00 97.19 176 THR A C 1
ATOM 1343 O O . THR A 1 176 ? -4.888 0.719 -3.368 1.00 97.19 176 THR A O 1
ATOM 1346 N N . ASP A 1 177 ? -3.152 1.919 -4.142 1.00 97.31 177 ASP A N 1
ATOM 1347 C CA . ASP A 1 177 ? -3.112 2.864 -3.022 1.00 97.31 177 ASP A CA 1
ATOM 1348 C C . ASP A 1 177 ? -4.421 3.656 -2.902 1.00 97.31 177 ASP A C 1
ATOM 1350 O O . ASP A 1 177 ? -4.973 3.778 -1.804 1.00 97.31 177 ASP A O 1
ATOM 1354 N N . ILE A 1 178 ? -4.977 4.134 -4.026 1.00 97.75 178 ILE A N 1
ATOM 1355 C CA . ILE A 1 178 ? -6.295 4.788 -4.047 1.00 97.75 178 ILE A CA 1
ATOM 1356 C C . ILE A 1 178 ? -7.364 3.863 -3.481 1.00 97.75 178 ILE A C 1
ATOM 1358 O O . ILE A 1 178 ? -8.187 4.310 -2.675 1.00 97.75 178 ILE A O 1
ATOM 1362 N N . ILE A 1 179 ? -7.382 2.594 -3.899 1.00 97.38 179 ILE A N 1
ATOM 1363 C CA . ILE A 1 179 ? -8.370 1.624 -3.422 1.00 97.38 179 ILE A CA 1
ATOM 1364 C C . ILE A 1 179 ? -8.253 1.487 -1.905 1.00 97.38 179 ILE A C 1
ATOM 1366 O O . ILE A 1 179 ? -9.250 1.671 -1.207 1.00 97.38 179 ILE A O 1
ATOM 1370 N N . VAL A 1 180 ? -7.056 1.229 -1.374 1.00 96.81 180 VAL A N 1
ATOM 1371 C CA . VAL A 1 180 ? -6.869 1.024 0.070 1.00 96.81 180 VAL A CA 1
ATOM 1372 C C . VAL A 1 180 ? -7.245 2.276 0.865 1.00 96.81 180 VAL A C 1
ATOM 1374 O O . VAL A 1 180 ? -8.031 2.178 1.811 1.00 96.81 180 VAL A O 1
ATOM 1377 N N . VAL A 1 181 ? -6.778 3.460 0.459 1.00 97.31 181 VAL A N 1
ATOM 1378 C CA . VAL A 1 181 ? -7.124 4.732 1.120 1.00 97.31 181 VAL A CA 1
ATOM 1379 C C . VAL A 1 181 ? -8.633 4.986 1.079 1.00 97.31 181 VAL A C 1
ATOM 1381 O O . VAL A 1 181 ? -9.227 5.363 2.091 1.00 97.31 181 VAL A O 1
ATOM 1384 N N . SER A 1 182 ? -9.287 4.717 -0.052 1.00 95.94 182 SER A N 1
ATOM 1385 C CA . SER A 1 182 ? -10.739 4.878 -0.192 1.00 95.94 182 SER A CA 1
ATOM 1386 C C . SER A 1 182 ? -11.514 3.945 0.738 1.00 95.94 182 SER A C 1
ATOM 1388 O O . SER A 1 182 ? -12.502 4.363 1.347 1.00 95.94 182 SER A O 1
ATOM 1390 N N . LEU A 1 183 ? -11.062 2.695 0.889 1.00 96.00 183 LEU A N 1
ATOM 1391 C CA . LEU A 1 183 ? -11.661 1.735 1.818 1.00 96.00 183 LEU A CA 1
ATOM 1392 C C . LEU A 1 183 ? -11.534 2.203 3.273 1.00 96.00 183 LEU A C 1
ATOM 1394 O O . LEU A 1 183 ? -12.503 2.092 4.024 1.00 96.00 183 LEU A O 1
ATOM 1398 N N . LEU A 1 184 ? -10.390 2.781 3.646 1.00 95.25 184 LEU A N 1
ATOM 1399 C CA . LEU A 1 184 ? -10.153 3.316 4.990 1.00 95.25 184 LEU A CA 1
ATOM 1400 C C . LEU A 1 184 ? -10.946 4.602 5.272 1.00 95.25 184 LEU A C 1
ATOM 1402 O O . LEU A 1 184 ? -11.380 4.821 6.401 1.00 95.25 184 LEU A O 1
ATOM 1406 N N . LEU A 1 185 ? -11.188 5.444 4.263 1.00 94.25 185 LEU A N 1
ATOM 1407 C CA . LEU A 1 185 ? -11.964 6.683 4.409 1.00 94.25 185 LEU A CA 1
ATOM 1408 C C . LEU A 1 185 ? -13.485 6.468 4.390 1.00 94.25 185 LEU A C 1
ATOM 1410 O O . LEU A 1 185 ? -14.226 7.260 4.982 1.00 94.25 185 LEU A O 1
ATOM 1414 N N . ALA A 1 186 ? -13.976 5.412 3.736 1.00 91.31 186 ALA A N 1
ATOM 1415 C CA . ALA A 1 186 ? -15.408 5.164 3.556 1.00 91.31 186 ALA A CA 1
ATOM 1416 C C . ALA A 1 186 ? -16.255 5.216 4.855 1.00 91.31 186 ALA A C 1
ATOM 1418 O O . ALA A 1 186 ? -17.326 5.833 4.827 1.00 91.31 186 ALA A O 1
ATOM 1419 N N . PRO A 1 187 ? -15.832 4.643 6.002 1.00 88.44 187 PRO A N 1
ATOM 1420 C CA . PRO A 1 187 ? -16.577 4.739 7.261 1.00 88.44 187 PRO A CA 1
ATOM 1421 C C . PRO A 1 187 ? -16.678 6.176 7.786 1.00 88.44 187 PRO A C 1
ATOM 1423 O O . PRO A 1 187 ? -17.755 6.610 8.199 1.00 88.44 187 PRO A O 1
ATOM 1426 N N . HIS A 1 188 ? -15.585 6.944 7.721 1.00 82.44 188 HIS A N 1
ATOM 1427 C CA . HIS A 1 188 ? -15.550 8.333 8.183 1.00 82.44 188 HIS A CA 1
ATOM 1428 C C . HIS A 1 188 ? -16.478 9.225 7.353 1.00 82.44 188 HIS A C 1
ATOM 1430 O O . HIS A 1 188 ? -17.237 10.029 7.902 1.00 82.44 188 HIS A O 1
ATOM 1436 N N . LEU A 1 189 ? -16.494 9.029 6.032 1.00 82.56 189 LEU A N 1
ATOM 1437 C CA . LEU A 1 189 ? -17.383 9.760 5.129 1.00 82.56 189 LEU A CA 1
ATOM 1438 C C . LEU A 1 189 ? -18.861 9.454 5.405 1.00 82.56 189 LEU A C 1
ATOM 1440 O O . LEU A 1 189 ? -19.680 10.372 5.392 1.00 82.56 189 LEU A O 1
ATOM 1444 N N . ARG A 1 190 ? -19.211 8.202 5.730 1.00 84.12 190 ARG A N 1
ATOM 1445 C CA . ARG A 1 190 ? -20.590 7.822 6.095 1.00 84.12 190 ARG A CA 1
ATOM 1446 C C . ARG A 1 190 ? -21.075 8.547 7.351 1.00 84.12 190 ARG A C 1
ATOM 1448 O O . ARG A 1 190 ? -22.211 9.017 7.378 1.00 84.12 190 ARG A O 1
ATOM 1455 N N . ILE A 1 191 ? -20.216 8.699 8.360 1.00 83.12 191 ILE A N 1
ATOM 1456 C CA . ILE A 1 191 ? -20.548 9.423 9.598 1.00 83.12 191 ILE A CA 1
ATOM 1457 C C . ILE A 1 191 ? -20.768 10.916 9.314 1.00 83.12 191 ILE A C 1
ATOM 1459 O O . ILE A 1 191 ? -21.762 11.496 9.758 1.00 83.12 191 ILE A O 1
ATOM 1463 N N . LEU A 1 192 ? -19.887 11.544 8.531 1.00 82.38 192 LEU A N 1
ATOM 1464 C CA . LEU A 1 192 ? -20.024 12.956 8.148 1.00 82.38 192 LEU A CA 1
ATOM 1465 C C . LEU A 1 192 ? -21.277 13.201 7.291 1.00 82.38 192 LEU A C 1
ATOM 1467 O O . LEU A 1 192 ? -21.991 14.194 7.476 1.00 82.38 192 LEU A O 1
ATOM 1471 N N . GLN A 1 193 ? -21.603 12.271 6.394 1.00 83.44 193 GLN A N 1
ATOM 1472 C CA . GLN A 1 193 ? -22.837 12.304 5.608 1.00 83.44 193 GLN A CA 1
ATOM 1473 C C . GLN A 1 193 ? -24.083 12.157 6.490 1.00 83.44 193 GLN A C 1
ATOM 1475 O O . GLN A 1 193 ? -25.052 12.893 6.299 1.00 83.44 193 GLN A O 1
ATOM 1480 N N . ALA A 1 194 ? -24.061 11.274 7.492 1.00 84.19 194 ALA A N 1
ATOM 1481 C CA . ALA A 1 194 ? -25.155 11.138 8.451 1.00 84.19 194 ALA A CA 1
ATOM 1482 C C . ALA A 1 194 ? -25.343 12.419 9.284 1.00 84.19 194 ALA A C 1
ATOM 1484 O O . ALA A 1 194 ? -26.458 12.938 9.381 1.00 84.19 194 ALA A O 1
ATOM 1485 N N . LYS A 1 195 ? -24.251 12.997 9.804 1.00 81.19 195 LYS A N 1
ATOM 1486 C CA . LYS A 1 195 ? -24.282 14.244 10.587 1.00 81.19 195 LYS A CA 1
ATOM 1487 C C . LYS A 1 195 ? -24.788 15.432 9.763 1.00 81.19 195 LYS A C 1
ATOM 1489 O O . LYS A 1 195 ? -25.620 16.201 10.239 1.00 81.19 195 LYS A O 1
ATOM 1494 N N . SER A 1 196 ? -24.343 15.565 8.511 1.00 81.75 196 SER A N 1
ATOM 1495 C CA . SER A 1 196 ? -24.814 16.626 7.606 1.00 81.75 196 SER A CA 1
ATOM 1496 C C . SER A 1 196 ? -26.270 16.440 7.160 1.00 81.75 196 SER A C 1
ATOM 1498 O O . SER A 1 196 ? -26.979 17.431 6.978 1.00 81.75 196 SER A O 1
ATOM 1500 N N . ARG A 1 197 ? -26.753 15.197 7.006 1.00 84.50 197 ARG A N 1
ATOM 1501 C CA . ARG A 1 197 ? -28.182 14.905 6.786 1.00 84.50 197 ARG A CA 1
ATOM 1502 C C . ARG A 1 197 ? -29.026 15.297 7.998 1.00 84.50 197 ARG A C 1
ATOM 1504 O O . ARG A 1 197 ? -30.029 15.976 7.808 1.00 84.50 197 ARG A O 1
ATOM 1511 N N . MET A 1 198 ? -28.602 14.949 9.216 1.00 84.44 198 MET A N 1
ATOM 1512 C CA . MET A 1 198 ? -29.303 15.366 10.438 1.00 84.44 198 MET A CA 1
ATOM 1513 C C . MET A 1 198 ? -29.338 16.888 10.588 1.00 84.44 198 MET A C 1
ATOM 1515 O O . MET A 1 198 ? -30.410 17.440 10.816 1.00 84.44 198 MET A O 1
ATOM 1519 N N . ARG A 1 199 ? -28.204 17.577 10.388 1.00 84.75 199 ARG A N 1
ATOM 1520 C CA . ARG A 1 199 ? -28.140 19.047 10.456 1.00 84.75 199 ARG A CA 1
ATOM 1521 C C . ARG A 1 199 ? -29.121 19.705 9.483 1.00 84.75 199 ARG A C 1
ATOM 1523 O O . ARG A 1 199 ? -29.897 20.551 9.906 1.00 84.75 199 ARG A O 1
ATOM 1530 N N . ARG A 1 200 ? -29.150 19.258 8.221 1.00 82.56 200 ARG A N 1
ATOM 1531 C CA . ARG A 1 200 ? -30.120 19.744 7.220 1.00 82.56 200 ARG A CA 1
ATOM 1532 C C . ARG A 1 200 ? -31.571 19.429 7.584 1.00 82.56 200 ARG A C 1
ATOM 1534 O O . ARG A 1 200 ? -32.457 20.199 7.239 1.00 82.56 200 ARG A O 1
ATOM 1541 N N . GLY A 1 201 ? -31.820 18.304 8.256 1.00 80.12 201 GLY A N 1
ATOM 1542 C CA . GLY A 1 201 ? -33.135 17.976 8.804 1.00 80.12 201 GLY A CA 1
ATOM 1543 C C . GLY A 1 201 ? -33.566 18.995 9.857 1.00 80.12 201 GLY A C 1
ATOM 1544 O O . GLY A 1 201 ? -34.609 19.617 9.704 1.00 80.12 201 GLY A O 1
ATOM 1545 N N . VAL A 1 202 ? -32.735 19.231 10.874 1.00 78.56 202 VAL A N 1
ATOM 1546 C CA . VAL A 1 202 ? -33.009 20.214 11.938 1.00 78.56 202 VAL A CA 1
ATOM 1547 C C . VAL A 1 202 ? -33.232 21.615 11.364 1.00 78.56 202 VAL A C 1
ATOM 1549 O O . VAL A 1 202 ? -34.217 22.266 11.697 1.00 78.56 202 VAL A O 1
ATOM 1552 N N . GLU A 1 203 ? -32.368 22.051 10.449 1.00 80.75 203 GLU A N 1
ATOM 1553 C CA . GLU A 1 203 ? -32.443 23.368 9.804 1.00 80.75 203 GLU A CA 1
ATOM 1554 C C . GLU A 1 203 ? -33.724 23.542 8.966 1.00 80.75 203 GLU A C 1
ATOM 1556 O O . GLU A 1 203 ? -34.250 24.646 8.863 1.00 80.75 203 GLU A O 1
ATOM 1561 N N . ARG A 1 204 ? -34.292 22.446 8.441 1.00 82.56 204 ARG A N 1
ATOM 1562 C CA . ARG A 1 204 ? -35.584 22.450 7.738 1.00 82.56 204 ARG A CA 1
ATOM 1563 C C . ARG A 1 204 ? -36.780 22.644 8.677 1.00 82.56 204 ARG A C 1
ATOM 1565 O O . ARG A 1 204 ? -37.749 23.272 8.268 1.00 82.56 204 ARG A O 1
ATOM 1572 N N . TYR A 1 205 ? -36.734 22.110 9.899 1.00 77.19 205 TYR A N 1
ATOM 1573 C CA . TYR A 1 205 ? -37.848 22.190 10.860 1.00 77.19 205 TYR A CA 1
ATOM 1574 C C . TYR A 1 205 ? -37.774 23.408 11.791 1.00 77.19 205 TYR A C 1
ATOM 1576 O O . TYR A 1 205 ? -38.797 23.819 12.339 1.00 77.19 205 TYR A O 1
ATOM 1584 N N . LEU A 1 206 ? -36.591 24.010 11.955 1.00 76.06 206 LEU A N 1
ATOM 1585 C CA . LEU A 1 206 ? -36.374 25.162 12.836 1.00 76.06 206 LEU A CA 1
ATOM 1586 C C . LEU A 1 206 ? -37.338 26.342 12.563 1.00 76.06 206 LEU A C 1
ATOM 1588 O O . LEU A 1 206 ? -37.940 26.829 13.519 1.00 76.06 206 LEU A O 1
ATOM 1592 N N . PRO A 1 207 ? -37.581 26.770 11.304 1.00 79.12 207 PRO A N 1
ATOM 1593 C CA . PRO A 1 207 ? -38.502 27.873 11.011 1.00 79.12 207 PRO A CA 1
ATOM 1594 C C . PRO A 1 207 ? -39.956 27.539 11.364 1.00 79.12 207 PRO A C 1
ATOM 1596 O O . PRO A 1 207 ? -40.717 28.406 11.792 1.00 79.12 207 PRO A O 1
ATOM 1599 N N . THR A 1 208 ? -40.355 26.274 11.210 1.00 78.56 208 THR A N 1
ATOM 1600 C CA . THR A 1 208 ? -41.712 25.803 11.516 1.00 78.56 208 THR A CA 1
ATOM 1601 C C . THR A 1 208 ? -41.964 25.785 13.021 1.00 78.56 208 THR A C 1
ATOM 1603 O O . THR A 1 208 ? -43.004 26.242 13.481 1.00 78.56 208 THR A O 1
ATOM 1606 N N . VAL A 1 209 ? -40.994 25.321 13.810 1.00 76.44 209 VAL A N 1
ATOM 1607 C CA . VAL A 1 209 ? -41.107 25.323 15.276 1.00 76.44 209 VAL A CA 1
ATOM 1608 C C . VAL A 1 209 ? -41.111 26.754 15.820 1.00 76.44 209 VAL A C 1
ATOM 1610 O O . VAL A 1 209 ? -41.943 27.080 16.664 1.00 76.44 209 VAL A O 1
ATOM 1613 N N . ILE A 1 210 ? -40.245 27.628 15.296 1.00 80.06 210 ILE A N 1
ATOM 1614 C CA . ILE A 1 210 ? -40.206 29.047 15.682 1.00 80.06 210 ILE A CA 1
ATOM 1615 C C . ILE A 1 210 ? -41.527 29.740 15.326 1.00 80.06 210 ILE A C 1
ATOM 1617 O O . ILE A 1 210 ? -42.098 30.433 16.163 1.00 80.06 210 ILE A O 1
ATOM 1621 N N . SER A 1 211 ? -42.057 29.523 14.118 1.00 78.44 211 SER A N 1
ATOM 1622 C CA . SER A 1 211 ? -43.350 30.101 13.724 1.00 78.44 211 SER A CA 1
ATOM 1623 C C . SER A 1 211 ? -44.508 29.587 14.581 1.00 78.44 211 SER A C 1
ATOM 1625 O O . SER A 1 211 ? -45.338 30.395 14.985 1.00 78.44 211 SER A O 1
ATOM 1627 N N . MET A 1 212 ? -44.540 28.300 14.947 1.00 83.69 212 MET A N 1
ATOM 1628 C CA . MET A 1 212 ? -45.540 27.756 15.879 1.00 83.69 212 MET A CA 1
ATOM 1629 C C . MET A 1 212 ? -45.446 28.379 17.277 1.00 83.69 212 MET A C 1
ATOM 1631 O O . MET A 1 212 ? -46.474 28.721 17.858 1.00 83.69 212 MET A O 1
ATOM 1635 N N . GLN A 1 213 ? -44.236 28.564 17.814 1.00 85.94 213 GLN A N 1
ATOM 1636 C CA . GLN A 1 213 ? -44.036 29.212 19.115 1.00 85.94 213 GLN A CA 1
ATOM 1637 C C . GLN A 1 213 ? -44.460 30.682 19.093 1.00 85.94 213 GLN A C 1
ATOM 1639 O O . GLN A 1 213 ? -45.138 31.134 20.012 1.00 85.94 213 GLN A O 1
ATOM 1644 N N . LEU A 1 214 ? -44.117 31.418 18.033 1.00 85.81 214 LEU A N 1
ATOM 1645 C CA . LEU A 1 214 ? -44.546 32.806 17.855 1.00 85.81 214 LEU A CA 1
ATOM 1646 C C . LEU A 1 214 ? -46.069 32.916 17.717 1.00 85.81 214 LEU A C 1
ATOM 1648 O O . LEU A 1 214 ? -46.662 33.829 18.290 1.00 85.81 214 LEU A O 1
ATOM 1652 N N . LEU A 1 215 ? -46.712 31.977 17.013 1.00 86.44 215 LEU A N 1
ATOM 1653 C CA . LEU A 1 215 ? -48.170 31.922 16.910 1.00 86.44 215 LEU A CA 1
ATOM 1654 C C . LEU A 1 215 ? -48.808 31.650 18.279 1.00 86.44 215 LEU A C 1
ATOM 1656 O O . LEU A 1 215 ? -49.719 32.366 18.677 1.00 86.44 215 LEU A O 1
ATOM 1660 N N . ALA A 1 216 ? -48.289 30.676 19.031 1.00 86.19 216 ALA A N 1
ATOM 1661 C CA . ALA A 1 216 ? -48.770 30.358 20.374 1.00 86.19 216 ALA A CA 1
ATOM 1662 C C . ALA A 1 216 ? -48.604 31.537 21.348 1.00 86.19 216 ALA A C 1
ATOM 1664 O O . ALA A 1 216 ? -49.525 31.842 22.103 1.00 86.19 216 ALA A O 1
ATOM 1665 N N . LEU A 1 217 ? -47.465 32.238 21.301 1.00 89.00 217 LEU A N 1
ATOM 1666 C CA . LEU A 1 217 ? -47.229 33.452 22.089 1.00 89.00 217 LEU A CA 1
ATOM 1667 C C . LEU A 1 217 ? -48.188 34.582 21.699 1.00 89.00 217 LEU A C 1
ATOM 1669 O O . LEU A 1 217 ? -48.686 35.285 22.576 1.00 89.00 217 LEU A O 1
ATOM 1673 N N . ARG A 1 218 ? -48.481 34.740 20.403 1.00 91.06 218 ARG A N 1
ATOM 1674 C CA . ARG A 1 218 ? -49.450 35.724 19.903 1.00 91.06 218 ARG A CA 1
ATOM 1675 C C . ARG A 1 218 ? -50.870 35.417 20.376 1.00 91.06 218 ARG A C 1
ATOM 1677 O O . ARG A 1 218 ? -51.547 36.325 20.845 1.00 91.06 218 ARG A O 1
ATOM 1684 N N . GLU A 1 219 ? -51.310 34.164 20.293 1.00 89.31 219 GLU A N 1
ATOM 1685 C CA . GLU A 1 219 ? -52.629 33.751 20.793 1.00 89.31 219 GLU A CA 1
ATOM 1686 C C . GLU A 1 219 ? -52.734 33.912 22.314 1.00 89.31 219 GLU A C 1
ATOM 1688 O O . GLU A 1 219 ? -53.727 34.436 22.819 1.00 89.31 219 GLU A O 1
ATOM 1693 N N . PHE A 1 220 ? -51.683 33.548 23.054 1.00 88.88 220 PHE A N 1
ATOM 1694 C CA . PHE A 1 220 ? -51.617 33.768 24.498 1.00 88.88 220 PHE A CA 1
ATOM 1695 C C . PHE A 1 220 ? -51.704 35.258 24.857 1.00 88.88 220 PHE A C 1
ATOM 1697 O O . PHE A 1 220 ? -52.481 35.639 25.733 1.00 88.88 220 PHE A O 1
ATOM 1704 N N . TYR A 1 221 ? -50.960 36.115 24.151 1.00 89.00 221 TYR A N 1
ATOM 1705 C CA . TYR A 1 221 ? -51.045 37.566 24.309 1.00 89.00 221 TYR A CA 1
ATOM 1706 C C . TYR A 1 221 ? -52.454 38.093 24.007 1.00 89.00 221 TYR A C 1
ATOM 1708 O O . TYR A 1 221 ? -52.994 38.861 24.799 1.00 89.00 221 TYR A O 1
ATOM 1716 N N . ASN A 1 222 ? -53.082 37.647 22.913 1.00 87.88 222 ASN A N 1
ATOM 1717 C CA . ASN A 1 222 ? -54.441 38.053 22.548 1.00 87.88 222 ASN A CA 1
ATOM 1718 C C . ASN A 1 222 ? -55.467 37.671 23.628 1.00 87.88 222 ASN A C 1
ATOM 1720 O O . ASN A 1 222 ? -56.330 38.487 23.956 1.00 87.88 222 ASN A O 1
ATOM 1724 N N . LEU A 1 223 ? -55.360 36.465 24.199 1.00 87.69 223 LEU A N 1
ATOM 1725 C CA . LEU A 1 223 ? -56.208 35.991 25.299 1.00 87.69 223 LEU A CA 1
ATOM 1726 C C . LEU A 1 223 ? -56.020 36.830 26.564 1.00 87.69 223 LEU A C 1
ATOM 1728 O O . LEU A 1 223 ? -57.002 37.273 27.158 1.00 87.69 223 LEU A O 1
ATOM 1732 N N . MET A 1 224 ? -54.769 37.090 26.950 1.00 85.62 224 MET A N 1
ATOM 1733 C CA . MET A 1 224 ? -54.435 37.952 28.087 1.00 85.62 224 MET A CA 1
ATOM 1734 C C . MET A 1 224 ? -54.975 39.371 27.886 1.00 85.62 224 MET A C 1
ATOM 1736 O O . MET A 1 224 ? -55.602 39.926 28.784 1.00 85.62 224 MET A O 1
ATOM 1740 N N . TRP A 1 225 ? -54.793 39.938 26.692 1.00 81.50 225 TRP A N 1
ATOM 1741 C CA . TRP A 1 225 ? -55.291 41.263 26.335 1.00 81.50 225 TRP A CA 1
ATOM 1742 C C . TRP A 1 225 ? -56.817 41.351 26.429 1.00 81.50 225 TRP A C 1
ATOM 1744 O O . TRP A 1 225 ? -57.341 42.276 27.054 1.00 81.50 225 TRP A O 1
ATOM 1754 N N . HIS A 1 226 ? -57.530 40.362 25.875 1.00 80.19 226 HIS A N 1
ATOM 1755 C CA . HIS A 1 226 ? -58.989 40.276 25.970 1.00 80.19 226 HIS A CA 1
ATOM 1756 C C . HIS A 1 226 ? -59.450 40.106 27.416 1.00 80.19 226 HIS A C 1
ATOM 1758 O O . HIS A 1 226 ? -60.425 40.741 27.812 1.00 80.19 226 HIS A O 1
ATOM 1764 N N . HIS A 1 227 ? -58.763 39.298 28.226 1.00 77.06 227 HIS A N 1
ATOM 1765 C CA . HIS A 1 227 ? -59.123 39.109 29.630 1.00 77.06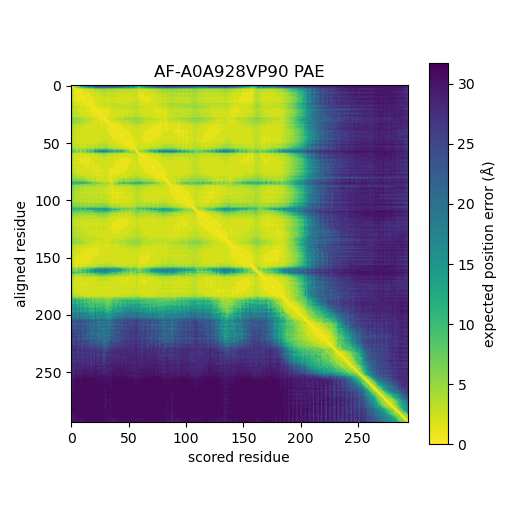 227 HIS A CA 1
ATOM 1766 C C . HIS A 1 227 ? -58.920 40.388 30.453 1.00 77.06 227 HIS A C 1
ATOM 1768 O O . HIS A 1 227 ? -59.802 40.772 31.216 1.00 77.06 227 HIS A O 1
ATOM 1774 N N . ILE A 1 228 ? -57.814 41.106 30.232 1.00 75.62 228 ILE A N 1
ATOM 1775 C CA . ILE A 1 228 ? -57.541 42.390 30.889 1.00 75.62 228 ILE A CA 1
ATOM 1776 C C . ILE A 1 228 ? -58.598 43.427 30.492 1.00 75.62 228 ILE A C 1
ATOM 1778 O O . ILE A 1 228 ? -59.224 44.014 31.372 1.00 75.62 228 ILE A O 1
ATOM 1782 N N . HIS A 1 229 ? -58.877 43.604 29.197 1.00 71.25 229 HIS A N 1
ATOM 1783 C CA . HIS A 1 229 ? -59.860 44.595 28.740 1.00 71.25 229 HIS A CA 1
ATOM 1784 C C . HIS A 1 229 ? -61.294 44.238 29.136 1.00 71.25 229 HIS A C 1
ATOM 1786 O O . HIS A 1 229 ? -62.058 45.126 29.501 1.00 71.25 229 HIS A O 1
ATOM 1792 N N . THR A 1 230 ? -61.672 42.956 29.117 1.00 70.06 230 THR A N 1
ATOM 1793 C CA . THR A 1 230 ? -62.982 42.536 29.639 1.00 70.06 230 THR A CA 1
ATOM 1794 C C . THR A 1 230 ? -63.068 42.775 31.140 1.00 70.06 230 THR A C 1
ATOM 1796 O O . THR A 1 230 ? -64.073 43.316 31.584 1.00 70.06 230 THR A O 1
ATOM 1799 N N . SER A 1 231 ? -62.024 42.476 31.920 1.00 70.38 231 SER A N 1
ATOM 1800 C CA . SER A 1 231 ? -62.008 42.753 33.361 1.00 70.38 231 SER A CA 1
ATOM 1801 C C . SER A 1 231 ? -62.079 44.250 33.686 1.00 70.38 231 SER A C 1
ATOM 1803 O O . SER A 1 231 ? -62.814 44.623 34.596 1.00 70.38 231 SER A O 1
ATOM 1805 N N . GLU A 1 232 ? -61.425 45.118 32.904 1.00 65.56 232 GLU A N 1
ATOM 1806 C CA . GLU A 1 232 ? -61.581 46.576 33.007 1.00 65.56 232 GLU A CA 1
ATOM 1807 C C . GLU A 1 232 ? -63.001 47.028 32.650 1.00 65.56 232 GLU A C 1
ATOM 1809 O O . GLU A 1 232 ? -63.567 47.874 33.343 1.00 65.56 232 GLU A O 1
ATOM 1814 N N . LEU A 1 233 ? -63.598 46.461 31.595 1.00 60.34 233 LEU A N 1
ATOM 1815 C CA . LEU A 1 233 ? -64.978 46.761 31.210 1.00 60.34 233 LEU A CA 1
ATOM 1816 C C . LEU A 1 233 ? -65.955 46.350 32.319 1.00 60.34 233 LEU A C 1
ATOM 1818 O O . LEU A 1 233 ? -66.847 47.119 32.664 1.00 60.34 233 LEU A O 1
ATOM 1822 N N . TYR A 1 234 ? -65.754 45.169 32.914 1.00 58.50 234 TYR A N 1
ATOM 1823 C CA . TYR A 1 234 ? -66.508 44.694 34.074 1.00 58.50 234 TYR A CA 1
ATOM 1824 C C . TYR A 1 234 ? -66.305 45.607 35.285 1.00 58.50 234 TYR A C 1
ATOM 1826 O O . TYR A 1 234 ? -67.287 45.949 35.933 1.00 58.50 234 TYR A O 1
ATOM 1834 N N . PHE A 1 235 ? -65.079 46.057 35.570 1.00 59.41 235 PHE A N 1
ATOM 1835 C CA . PHE A 1 235 ? -64.805 46.998 36.661 1.00 59.41 235 PHE A CA 1
ATOM 1836 C C . PHE A 1 235 ? -65.473 48.358 36.438 1.00 59.41 235 PHE A C 1
ATOM 1838 O O . PHE A 1 235 ? -66.069 48.894 37.368 1.00 59.41 235 PHE A O 1
ATOM 1845 N N . ARG A 1 236 ? -65.432 48.900 35.215 1.00 59.00 236 ARG A N 1
ATOM 1846 C CA . ARG A 1 236 ? -66.105 50.160 34.858 1.00 59.00 236 ARG A CA 1
ATOM 1847 C C . ARG A 1 236 ? -67.624 50.035 34.927 1.00 59.00 236 ARG A C 1
ATOM 1849 O O . ARG A 1 236 ? -68.265 50.901 35.509 1.00 59.00 236 ARG A O 1
ATOM 1856 N N . LEU A 1 237 ? -68.197 48.957 34.392 1.00 60.19 237 LEU A N 1
ATOM 1857 C CA . LEU A 1 237 ? -69.634 48.684 34.489 1.00 60.19 237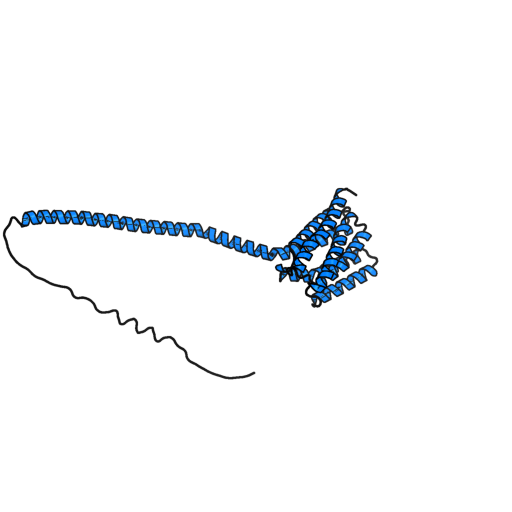 LEU A CA 1
ATOM 1858 C C . LEU A 1 237 ? -70.071 48.456 35.939 1.00 60.19 237 LEU A C 1
ATOM 1860 O O . LEU A 1 237 ? -71.132 48.931 36.329 1.00 60.19 237 LEU A O 1
ATOM 1864 N N . HIS A 1 238 ? -69.255 47.781 36.751 1.00 61.62 238 HIS A N 1
ATOM 1865 C CA . HIS A 1 238 ? -69.522 47.593 38.174 1.00 61.62 238 HIS A CA 1
ATOM 1866 C C . HIS A 1 238 ? -69.449 48.916 38.943 1.00 61.62 238 HIS A C 1
ATOM 1868 O O . HIS A 1 238 ? -70.312 49.164 39.774 1.00 61.62 238 HIS A O 1
ATOM 1874 N N . PHE A 1 239 ? -68.489 49.794 38.633 1.00 58.16 239 PHE A N 1
ATOM 1875 C CA . PHE A 1 239 ? -68.428 51.142 39.208 1.00 58.16 239 PHE A CA 1
ATOM 1876 C C . PHE A 1 239 ? -69.646 51.986 38.832 1.00 58.16 239 PHE A C 1
ATOM 1878 O O . PHE A 1 239 ? -70.234 52.594 39.718 1.00 58.16 239 PHE A O 1
ATOM 1885 N N . ILE A 1 240 ? -70.076 51.956 37.565 1.00 59.88 240 ILE A N 1
ATOM 1886 C CA . ILE A 1 240 ? -71.300 52.638 37.118 1.00 59.88 240 ILE A CA 1
ATOM 1887 C C . ILE A 1 240 ? -72.521 52.096 37.875 1.00 59.88 240 ILE A C 1
ATOM 1889 O O . ILE A 1 240 ? -73.301 52.878 38.407 1.00 59.88 240 ILE A O 1
ATOM 1893 N N . PHE A 1 241 ? -72.655 50.772 38.009 1.00 54.94 241 PHE A N 1
ATOM 1894 C CA . PHE A 1 241 ? -73.751 50.154 38.767 1.00 54.94 241 PHE A CA 1
ATOM 1895 C C . PHE A 1 241 ? -73.715 50.482 40.265 1.00 54.94 241 PHE A C 1
ATOM 1897 O O . PHE A 1 241 ? -74.766 50.646 40.883 1.00 54.94 241 PHE A O 1
ATOM 1904 N N . VAL A 1 242 ? -72.527 50.549 40.873 1.00 60.09 242 VAL A N 1
ATOM 1905 C CA . VAL A 1 242 ? -72.354 50.914 42.287 1.00 60.09 242 VAL A CA 1
ATOM 1906 C C . VAL A 1 242 ? -72.670 52.390 42.502 1.00 60.09 242 VAL A C 1
ATOM 1908 O O . VAL A 1 242 ? -73.313 52.715 43.492 1.00 60.09 242 VAL A O 1
ATOM 1911 N N . GLU A 1 243 ? -72.287 53.272 41.584 1.00 56.28 243 GLU A N 1
ATOM 1912 C CA . GLU A 1 243 ? -72.592 54.703 41.643 1.00 56.28 243 GLU A CA 1
ATOM 1913 C C . GLU A 1 243 ? -74.092 54.973 41.431 1.00 56.28 243 GLU A C 1
ATOM 1915 O O . GLU A 1 243 ? -74.686 55.762 42.169 1.00 56.28 243 GLU A O 1
ATOM 1920 N N . GLU A 1 244 ? -74.743 54.240 40.519 1.00 54.25 244 GLU A N 1
ATOM 1921 C CA . GLU A 1 244 ? -76.205 54.235 40.385 1.00 54.25 244 GLU A CA 1
ATOM 1922 C C . GLU A 1 244 ? -76.885 53.742 41.667 1.00 54.25 244 GLU A C 1
ATOM 1924 O O . GLU A 1 244 ? -77.811 54.393 42.146 1.00 54.25 244 GLU A O 1
ATOM 1929 N N . ARG A 1 245 ? -76.399 52.650 42.279 1.00 54.22 245 ARG A N 1
ATOM 1930 C CA . ARG A 1 245 ? -76.911 52.157 43.572 1.00 54.22 245 ARG A CA 1
ATOM 1931 C C . ARG A 1 245 ? -76.709 53.157 44.701 1.00 54.22 245 ARG A C 1
ATOM 1933 O O . ARG A 1 245 ? -77.613 53.339 45.502 1.00 54.22 245 ARG A O 1
ATOM 1940 N N . TYR A 1 246 ? -75.556 53.817 44.762 1.00 54.69 246 TYR A N 1
ATOM 1941 C CA . TYR A 1 246 ? -75.244 54.789 45.808 1.00 54.69 246 TYR A CA 1
ATOM 1942 C C . TYR A 1 246 ? -76.114 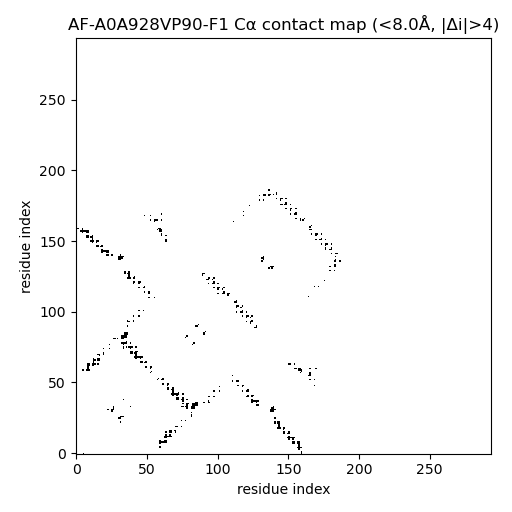56.048 45.684 1.00 54.69 246 TYR A C 1
ATOM 1944 O O . TYR A 1 246 ? -76.566 56.592 46.692 1.00 54.69 246 TYR A O 1
ATOM 1952 N N . ASN A 1 247 ? -76.405 56.489 44.455 1.00 53.22 247 ASN A N 1
ATOM 1953 C CA . ASN A 1 247 ? -77.395 57.539 44.210 1.00 53.22 247 ASN A CA 1
ATOM 1954 C C . ASN A 1 247 ? -78.818 57.068 44.537 1.00 53.22 247 ASN A C 1
ATOM 1956 O O . ASN A 1 247 ? -79.575 57.827 45.141 1.00 53.22 247 ASN A O 1
ATOM 1960 N N . PHE A 1 248 ? -79.173 55.823 44.211 1.00 51.84 248 PHE A N 1
ATOM 1961 C CA . PHE A 1 248 ? -80.471 55.246 44.560 1.00 51.84 248 PHE A CA 1
ATOM 1962 C C . PHE A 1 248 ? -80.662 55.135 46.083 1.00 51.84 248 PHE A C 1
ATOM 1964 O O . PHE A 1 248 ? -81.711 55.512 46.589 1.00 51.84 248 PHE A O 1
ATOM 1971 N N . ASP A 1 249 ? -79.638 54.719 46.834 1.00 52.66 249 ASP A N 1
ATOM 1972 C CA . ASP A 1 249 ? -79.672 54.603 48.299 1.00 52.66 249 ASP A CA 1
ATOM 1973 C C . ASP A 1 249 ? -79.706 55.975 48.998 1.00 52.66 249 ASP A C 1
ATOM 1975 O O . ASP A 1 249 ? -80.339 56.121 50.049 1.00 52.66 249 ASP A O 1
ATOM 1979 N N . ARG A 1 250 ? -79.109 57.014 48.392 1.00 47.28 250 ARG A N 1
ATOM 1980 C CA . ARG A 1 250 ? -79.299 58.413 48.820 1.00 47.28 250 ARG A CA 1
ATOM 1981 C C . ARG A 1 250 ? -80.739 58.887 48.632 1.00 47.28 250 ARG A C 1
ATOM 1983 O O . ARG A 1 250 ? -81.242 59.607 49.486 1.00 47.28 250 ARG A O 1
ATOM 1990 N N . PHE A 1 251 ? -81.395 58.475 47.549 1.00 48.41 251 PHE A N 1
ATOM 1991 C CA . PHE A 1 251 ? -82.816 58.747 47.322 1.00 48.41 251 PHE A CA 1
ATOM 1992 C C . PHE A 1 251 ? -83.744 57.858 48.170 1.00 48.41 251 PHE A C 1
ATOM 1994 O O . PHE A 1 251 ? -84.871 58.256 48.435 1.00 48.41 251 PHE A O 1
ATOM 2001 N N . ALA A 1 252 ? -83.289 56.684 48.618 1.00 52.81 252 ALA A N 1
ATOM 2002 C CA . ALA A 1 252 ? -84.104 55.715 49.356 1.00 52.81 252 ALA A CA 1
ATOM 2003 C C . ALA A 1 252 ? -83.995 55.810 50.891 1.00 52.81 252 ALA A C 1
ATOM 2005 O O . ALA A 1 252 ? -84.729 55.114 51.589 1.00 52.81 252 ALA A O 1
ATOM 2006 N N . THR A 1 253 ? -83.102 56.640 51.442 1.00 46.22 253 THR A N 1
ATOM 2007 C CA . THR A 1 253 ? -82.987 56.842 52.904 1.00 46.22 253 THR A CA 1
ATOM 2008 C C . THR A 1 253 ? -83.479 58.207 53.396 1.00 46.22 253 THR A C 1
ATOM 2010 O O . THR A 1 253 ? -83.665 58.377 54.601 1.00 46.22 253 THR A O 1
ATOM 2013 N N . ASP A 1 254 ? -83.822 59.122 52.484 1.00 42.94 254 ASP A N 1
ATOM 2014 C CA . ASP A 1 254 ? -84.823 60.170 52.712 1.00 42.94 254 ASP A CA 1
ATOM 2015 C C . ASP A 1 254 ? -86.204 59.609 52.333 1.00 42.94 254 ASP A C 1
ATOM 2017 O O . ASP A 1 254 ? -86.679 59.769 51.213 1.00 42.94 254 ASP A O 1
ATOM 2021 N N . GLY A 1 255 ? -86.817 58.825 53.224 1.00 38.34 255 GLY A N 1
ATOM 2022 C CA . GLY A 1 255 ? -88.130 58.252 52.926 1.00 38.34 255 GLY A CA 1
ATOM 2023 C C . GLY A 1 255 ? -88.466 56.986 53.695 1.00 38.34 255 GLY A C 1
ATOM 2024 O O . GLY A 1 255 ? -88.052 55.882 53.366 1.00 38.34 255 GLY A O 1
ATOM 2025 N N . SER A 1 256 ? -89.281 57.175 54.723 1.00 36.03 256 SER A N 1
ATOM 2026 C CA . SER A 1 256 ? -90.217 56.208 55.290 1.00 36.03 256 SER A CA 1
ATOM 2027 C C . SER A 1 256 ? -90.643 55.060 54.350 1.00 36.03 256 SER A C 1
ATOM 2029 O O . SER A 1 256 ? -91.172 55.305 53.274 1.00 36.03 256 SER A O 1
ATOM 2031 N N . THR A 1 257 ? -90.533 53.806 54.823 1.00 35.91 257 THR A N 1
ATOM 2032 C CA . THR A 1 257 ? -91.593 52.760 54.888 1.00 35.91 257 THR A CA 1
ATOM 2033 C C . THR A 1 257 ? -91.130 51.302 54.643 1.00 35.91 257 THR A C 1
ATOM 2035 O O . THR A 1 257 ? -90.466 50.968 53.678 1.00 35.91 257 THR A O 1
ATOM 2038 N N . HIS A 1 258 ? -91.596 50.424 55.546 1.00 34.31 258 HIS A N 1
ATOM 2039 C CA . HIS A 1 258 ? -92.039 49.027 55.354 1.00 34.31 258 HIS A CA 1
ATOM 2040 C C . HIS A 1 258 ? -91.108 47.869 54.891 1.00 34.31 258 HIS A C 1
ATOM 2042 O O . HIS A 1 258 ? -90.885 47.608 53.721 1.00 34.31 258 HIS A O 1
ATOM 2048 N N . ARG A 1 259 ? -90.759 47.030 55.886 1.00 30.53 259 ARG A N 1
ATOM 2049 C CA . ARG A 1 259 ? -90.930 45.552 56.015 1.00 30.53 259 ARG A CA 1
ATOM 2050 C C . ARG A 1 259 ? -91.243 44.645 54.788 1.00 30.53 259 ARG A C 1
ATOM 2052 O O . ARG A 1 259 ? -92.296 44.782 54.179 1.00 30.53 259 ARG A O 1
ATOM 2059 N N . ARG A 1 260 ? -90.525 43.494 54.809 1.00 31.92 260 ARG A N 1
ATOM 2060 C CA . ARG A 1 260 ? -90.815 42.096 54.344 1.00 31.92 260 ARG A CA 1
ATOM 2061 C C . ARG A 1 260 ? -90.594 41.767 52.849 1.00 31.92 260 ARG A C 1
ATOM 2063 O O . ARG A 1 260 ? -91.251 42.350 52.007 1.00 31.92 260 ARG A O 1
ATOM 2070 N N . TYR A 1 261 ? -89.808 40.723 52.528 1.00 34.28 261 TYR A N 1
ATOM 2071 C CA . TYR A 1 261 ? -90.218 39.309 52.318 1.00 34.28 261 TYR A CA 1
ATOM 2072 C C . TYR A 1 261 ? -89.021 38.403 51.871 1.00 34.28 261 TYR A C 1
ATOM 2074 O O . TYR A 1 261 ? -88.300 38.766 50.954 1.00 34.28 261 TYR A O 1
ATOM 2082 N N . TYR A 1 262 ? -88.834 37.258 52.565 1.00 34.50 262 TYR A N 1
ATOM 2083 C CA . TYR A 1 262 ? -88.527 35.858 52.135 1.00 34.50 262 TYR A CA 1
ATOM 2084 C C . TYR A 1 262 ? -87.597 35.574 50.918 1.00 34.50 262 TYR A C 1
ATOM 2086 O O . TYR A 1 262 ? -87.838 36.076 49.834 1.00 34.50 262 TYR A O 1
ATOM 2094 N N . SER A 1 263 ? -86.479 34.827 51.008 1.00 30.39 263 SER A N 1
ATOM 2095 C CA . SER A 1 263 ? -86.209 33.391 51.324 1.00 30.39 263 SER A CA 1
ATOM 2096 C C . SER A 1 263 ? -85.922 32.542 50.067 1.00 30.39 263 SER A C 1
ATOM 2098 O O . SER A 1 263 ? -86.791 32.478 49.207 1.00 30.39 263 SER A O 1
ATOM 2100 N N . TYR A 1 264 ? -84.760 31.868 49.992 1.00 32.56 264 TYR A N 1
ATOM 2101 C CA . TYR A 1 264 ? -84.562 30.409 49.771 1.00 32.56 264 TYR A CA 1
ATOM 2102 C C . TYR A 1 264 ? -83.093 30.075 49.410 1.00 32.56 264 TYR A C 1
ATOM 2104 O O . TYR A 1 264 ? -82.456 30.777 48.631 1.00 32.56 264 TYR A O 1
ATOM 2112 N N . ALA A 1 265 ? -82.562 29.004 50.014 1.00 34.03 265 ALA A N 1
ATOM 2113 C CA . ALA A 1 265 ? -81.170 28.528 49.950 1.00 34.03 265 ALA A CA 1
ATOM 2114 C C . ALA A 1 265 ? -80.966 27.348 48.953 1.00 34.03 265 ALA A C 1
ATOM 2116 O O . ALA A 1 265 ? -81.957 26.706 48.604 1.00 34.03 265 ALA A O 1
ATOM 2117 N N . PRO A 1 266 ? -79.720 27.012 48.529 1.00 42.53 266 PRO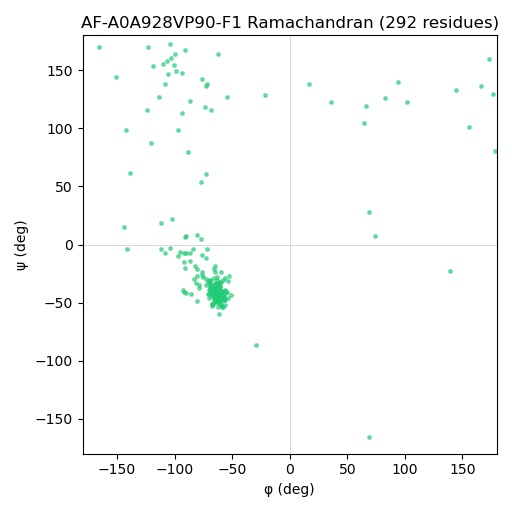 A N 1
ATOM 2118 C CA . PRO A 1 266 ? -79.426 25.938 47.562 1.00 42.53 266 PRO A CA 1
ATOM 2119 C C . PRO A 1 266 ? -78.882 24.621 48.180 1.00 42.53 266 PRO A C 1
ATOM 2121 O O . PRO A 1 266 ? -78.328 24.615 49.278 1.00 42.53 266 PRO A O 1
ATOM 2124 N N . THR A 1 267 ? -78.982 23.510 47.433 1.00 34.06 267 THR A N 1
ATOM 2125 C CA . THR A 1 267 ? -78.512 22.136 47.764 1.00 34.06 267 THR A CA 1
ATOM 2126 C C . THR A 1 267 ? -77.241 21.737 46.973 1.00 34.06 267 THR A C 1
ATOM 2128 O O . THR A 1 267 ? -77.160 22.109 45.801 1.00 34.06 267 THR A O 1
ATOM 2131 N N . PRO A 1 268 ?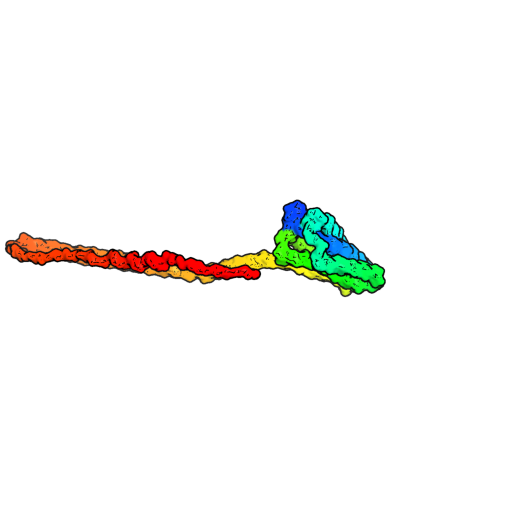 -76.286 20.929 47.504 1.00 42.50 268 PRO A N 1
ATOM 2132 C CA . PRO A 1 268 ? -75.132 20.431 46.732 1.00 42.50 268 PRO A CA 1
ATOM 2133 C C . PRO A 1 268 ? -75.127 18.918 46.392 1.00 42.50 268 PRO A C 1
ATOM 2135 O O . PRO A 1 268 ? -75.730 18.091 47.072 1.00 42.50 268 PRO A O 1
ATOM 2138 N N . LEU A 1 269 ? -74.394 18.597 45.309 1.00 37.81 269 LEU A N 1
ATOM 2139 C CA . LEU A 1 269 ? -74.270 17.323 44.576 1.00 37.81 269 LEU A CA 1
ATOM 2140 C C . LEU A 1 269 ? -73.404 16.226 45.249 1.00 37.81 269 LEU A C 1
ATOM 2142 O O . LEU A 1 269 ? -72.292 16.490 45.701 1.00 37.81 269 LEU A O 1
ATOM 2146 N N . GLN A 1 270 ? -73.827 14.960 45.119 1.00 36.34 270 GLN A N 1
ATOM 2147 C CA . GLN A 1 270 ? -73.018 13.734 45.269 1.00 36.34 270 GLN A CA 1
ATOM 2148 C C . GLN A 1 270 ? -73.136 12.883 43.989 1.00 36.34 270 GLN A C 1
ATOM 2150 O O . GLN A 1 270 ? -74.237 12.425 43.708 1.00 36.34 270 GLN A O 1
ATOM 2155 N N . ASN A 1 271 ? -72.052 12.657 43.221 1.00 40.00 271 ASN A N 1
ATOM 2156 C CA . ASN A 1 271 ? -71.898 11.505 42.295 1.00 40.00 271 ASN A CA 1
ATOM 2157 C C . ASN A 1 271 ? -70.562 11.516 41.510 1.00 40.00 271 ASN A C 1
ATOM 2159 O O . ASN A 1 271 ? -70.534 11.862 40.332 1.00 40.00 271 ASN A O 1
ATOM 2163 N N . GLN A 1 272 ? -69.447 11.070 42.106 1.00 43.28 272 GLN A N 1
ATOM 2164 C CA . GLN A 1 272 ? -68.218 10.804 41.323 1.00 43.28 272 GLN A CA 1
ATOM 2165 C C . GLN A 1 272 ? -67.401 9.568 41.739 1.00 43.28 272 GLN A C 1
ATOM 2167 O O . GLN A 1 272 ? -66.488 9.170 41.027 1.00 43.28 272 GLN A O 1
ATOM 2172 N N . THR A 1 273 ? -67.769 8.854 42.803 1.00 46.53 273 THR A N 1
ATOM 2173 C CA . THR A 1 273 ? -66.957 7.755 43.364 1.00 46.53 273 THR A CA 1
ATOM 2174 C C . THR A 1 273 ? -67.230 6.351 42.799 1.00 46.53 273 THR A C 1
ATOM 2176 O O . THR A 1 273 ? -66.665 5.376 43.287 1.00 46.53 273 THR A O 1
ATOM 2179 N N . ARG A 1 274 ? -68.055 6.195 41.751 1.00 48.41 274 ARG A N 1
ATOM 2180 C CA . ARG A 1 274 ? -68.408 4.864 41.196 1.00 48.41 274 ARG A CA 1
ATOM 2181 C C . ARG A 1 274 ? -67.604 4.400 39.972 1.00 48.41 274 ARG A C 1
ATOM 2183 O O . ARG A 1 274 ? -67.720 3.231 39.617 1.00 48.41 274 ARG A O 1
ATOM 2190 N N . ARG A 1 275 ? -66.784 5.244 39.331 1.00 49.06 275 ARG A N 1
ATOM 2191 C CA . ARG A 1 275 ? -66.099 4.870 38.069 1.00 49.06 275 ARG A CA 1
ATOM 2192 C C . ARG A 1 275 ? -64.705 4.246 38.221 1.00 49.06 275 ARG A C 1
ATOM 2194 O O . ARG A 1 275 ? -64.275 3.553 37.305 1.00 49.06 275 ARG A O 1
ATOM 2201 N N . ASP A 1 276 ? -64.061 4.351 39.382 1.00 48.22 276 ASP A N 1
ATOM 2202 C CA . ASP A 1 276 ? -62.658 3.916 39.528 1.00 48.22 276 ASP A CA 1
ATOM 2203 C C . ASP A 1 276 ? -62.459 2.449 39.953 1.00 48.22 276 ASP A C 1
ATOM 2205 O O . ASP A 1 276 ? -61.337 1.939 39.924 1.00 48.22 276 ASP A O 1
ATOM 2209 N N . ARG A 1 277 ? -63.529 1.719 40.305 1.00 48.38 277 ARG A N 1
ATOM 2210 C CA . ARG A 1 277 ? -63.429 0.309 40.746 1.00 48.38 277 ARG A CA 1
ATOM 2211 C C . ARG A 1 277 ? -63.458 -0.735 39.626 1.00 48.38 277 ARG A C 1
ATOM 2213 O O . ARG A 1 277 ? -63.088 -1.873 39.880 1.00 48.38 277 ARG A O 1
ATOM 2220 N N . ALA A 1 278 ? -63.844 -0.378 38.401 1.00 49.34 278 ALA A N 1
ATOM 2221 C CA . ALA A 1 278 ? -64.088 -1.361 37.336 1.00 49.34 278 ALA A CA 1
ATOM 2222 C C . ALA A 1 278 ? -62.875 -1.677 36.432 1.00 49.34 278 ALA A C 1
ATOM 2224 O O . ALA A 1 278 ? -62.958 -2.587 35.616 1.00 49.34 278 ALA A O 1
ATOM 2225 N N . ARG A 1 279 ? -61.741 -0.969 36.553 1.00 46.50 279 ARG A N 1
ATOM 2226 C CA . ARG A 1 279 ? -60.575 -1.163 35.658 1.00 46.50 279 ARG A CA 1
ATOM 2227 C C . ARG A 1 279 ? -59.392 -1.941 36.250 1.00 46.50 279 ARG A C 1
ATOM 2229 O O . ARG A 1 279 ? -58.441 -2.200 35.523 1.00 46.50 279 ARG A O 1
ATOM 2236 N N . ARG A 1 280 ? -59.429 -2.340 37.528 1.00 45.25 280 ARG A N 1
ATOM 2237 C CA . ARG A 1 280 ? -58.296 -3.036 38.185 1.00 45.25 280 ARG A CA 1
ATOM 2238 C C . ARG A 1 280 ? -58.261 -4.563 38.020 1.00 45.25 280 ARG A C 1
ATOM 2240 O O . ARG A 1 280 ? -57.252 -5.150 38.374 1.00 45.25 280 ARG A O 1
ATOM 2247 N N . ASN A 1 281 ? -59.283 -5.197 37.441 1.00 43.12 281 ASN A N 1
ATOM 2248 C CA . ASN A 1 281 ? -59.376 -6.667 37.374 1.00 43.12 281 ASN A CA 1
ATOM 2249 C C . ASN A 1 281 ? -59.002 -7.281 36.006 1.00 43.12 281 ASN A C 1
ATOM 2251 O O . ASN A 1 281 ? -59.426 -8.390 35.710 1.00 43.12 281 ASN A O 1
ATOM 2255 N N . ALA A 1 282 ? -58.231 -6.587 35.162 1.00 49.53 282 ALA A N 1
ATOM 2256 C CA . ALA A 1 282 ? -57.915 -7.049 33.800 1.00 49.53 282 ALA A CA 1
ATOM 2257 C C . ALA A 1 282 ? -56.437 -7.433 33.566 1.00 49.53 282 ALA A C 1
ATOM 2259 O O . ALA A 1 282 ? -55.998 -7.457 32.419 1.00 49.53 282 ALA A O 1
ATOM 2260 N N . ILE A 1 283 ? -55.641 -7.700 34.612 1.00 42.50 283 ILE A N 1
ATOM 2261 C CA . ILE A 1 283 ? -54.211 -8.030 34.458 1.00 42.50 283 ILE A CA 1
ATOM 2262 C C . ILE A 1 283 ? -53.785 -9.106 35.473 1.00 42.50 283 ILE A C 1
ATOM 2264 O O . ILE A 1 283 ? -53.515 -8.754 36.616 1.00 42.50 283 ILE A O 1
ATOM 2268 N N . GLN A 1 284 ? -53.720 -10.385 35.058 1.00 37.91 284 GLN A N 1
ATOM 2269 C CA . GLN A 1 284 ? -52.613 -11.354 35.283 1.00 37.91 284 GLN A CA 1
ATOM 2270 C C . GLN A 1 284 ? -52.966 -12.799 34.813 1.00 37.91 284 GLN A C 1
ATOM 2272 O O . GLN A 1 284 ? -54.143 -13.071 34.590 1.00 37.91 284 GLN A O 1
ATOM 2277 N N . PRO A 1 285 ? -51.960 -13.677 34.559 1.00 44.28 285 PRO A N 1
ATOM 2278 C CA . PRO A 1 285 ? -51.921 -14.610 33.422 1.00 44.28 285 PRO A CA 1
ATOM 2279 C C . PRO A 1 285 ? -52.177 -16.089 33.776 1.00 44.28 285 PRO A C 1
ATOM 2281 O O . PRO A 1 285 ? -51.922 -16.517 34.899 1.00 44.28 285 PRO A O 1
ATOM 2284 N N . GLU A 1 286 ? -52.596 -16.881 32.782 1.00 37.59 286 GLU A N 1
ATOM 2285 C CA . GLU A 1 286 ? -52.728 -18.343 32.876 1.00 37.59 286 GLU A CA 1
ATOM 2286 C C . GLU A 1 286 ? -51.485 -19.100 32.381 1.00 37.59 286 GLU A C 1
ATOM 2288 O O . GLU A 1 286 ? -50.752 -18.673 31.488 1.00 37.59 286 GLU A O 1
ATOM 2293 N N . SER A 1 287 ? -51.271 -20.241 33.027 1.00 36.03 287 SER A N 1
ATOM 2294 C CA . SER A 1 287 ? -50.106 -21.118 33.035 1.00 36.03 287 SER A CA 1
ATOM 2295 C C . SER A 1 287 ? -50.237 -22.363 32.145 1.00 36.03 287 SER A C 1
ATOM 2297 O O . SER A 1 287 ? -51.319 -22.925 32.047 1.00 36.03 287 SER A O 1
ATOM 2299 N N . ASN A 1 288 ? -49.072 -22.874 31.722 1.00 34.59 288 ASN A N 1
ATOM 2300 C CA . ASN A 1 288 ? -48.702 -24.284 31.484 1.00 34.59 288 ASN A CA 1
ATOM 2301 C C . ASN A 1 288 ? -49.364 -25.102 30.356 1.00 34.59 288 ASN A C 1
ATOM 2303 O O . ASN A 1 288 ? -50.515 -25.495 30.459 1.00 34.59 288 ASN A O 1
ATOM 2307 N N . HIS A 1 289 ? -48.527 -25.570 29.418 1.00 39.28 289 HIS A N 1
ATOM 2308 C CA . HIS A 1 289 ? -48.481 -26.978 28.994 1.00 39.28 289 HIS A CA 1
ATOM 2309 C C . HIS A 1 289 ? -47.064 -27.360 28.507 1.00 39.28 289 HIS A C 1
ATOM 2311 O O . HIS A 1 289 ? -46.337 -26.542 27.950 1.00 39.28 289 HIS A O 1
ATOM 2317 N N . SER A 1 290 ? -46.681 -28.602 28.803 1.00 35.59 290 SER A N 1
ATOM 2318 C CA . SER A 1 290 ? -45.364 -29.255 28.717 1.00 35.59 290 SER A CA 1
ATOM 2319 C C . SER A 1 290 ? -45.207 -30.210 27.513 1.00 35.59 290 SER A C 1
ATOM 2321 O O . SER A 1 290 ? -46.224 -30.598 26.946 1.00 35.59 290 SER A O 1
ATOM 2323 N N . LEU A 1 291 ? -43.962 -30.705 27.307 1.00 37.16 291 LEU A N 1
ATOM 2324 C CA . LEU A 1 291 ? -43.469 -31.821 26.441 1.00 37.16 291 LEU A CA 1
ATOM 2325 C C . LEU A 1 291 ? -42.988 -31.364 25.037 1.00 37.16 291 LEU A C 1
ATOM 2327 O O . LEU A 1 291 ? -43.595 -30.480 24.456 1.00 37.16 291 LEU A O 1
ATOM 2331 N N . GLU A 1 292 ? -41.908 -31.854 24.412 1.00 34.41 292 GLU A N 1
ATOM 2332 C CA . GLU A 1 292 ? -41.058 -33.035 24.611 1.00 34.41 292 GLU A CA 1
ATOM 2333 C C . GLU A 1 292 ? -39.740 -32.898 23.801 1.00 34.41 292 GLU A C 1
ATOM 2335 O O . GLU A 1 292 ? -39.586 -31.989 22.986 1.00 34.41 292 GLU A O 1
ATOM 2340 N N . TRP A 1 293 ? -38.795 -33.803 24.057 1.00 46.44 293 TRP A N 1
ATOM 2341 C CA . TRP A 1 293 ? -37.453 -33.912 23.475 1.00 46.44 293 TRP A CA 1
ATOM 2342 C C . TRP A 1 293 ? -37.438 -34.375 22.009 1.00 46.44 293 TRP A C 1
ATOM 2344 O O . TRP A 1 293 ? -38.109 -35.355 21.698 1.00 46.44 293 TRP A O 1
ATOM 2354 N N . LEU A 1 294 ? -36.590 -33.749 21.176 1.00 45.31 294 LEU A N 1
ATOM 2355 C CA . LEU A 1 294 ? -35.705 -34.346 20.149 1.00 45.31 294 LEU A CA 1
ATOM 2356 C C . LEU A 1 294 ? -34.737 -33.279 19.610 1.00 45.31 294 LEU A C 1
ATOM 2358 O O . LEU A 1 294 ? -35.216 -32.193 19.215 1.00 45.31 294 LEU A O 1
#